Protein AF-A0A7C6SB46-F1 (afdb_monomer_lite)

Secondary structure (DSSP, 8-state):
-EEEETTT--EEEGGG-SS-GGGS-TT-B-TTT--BGGGEEE----PPPPPPPPPPPPGGGG---HHHHHHHHHHHHHHHHHTT-HHHHHHHHHHHHHHHHH--------HHHHHHHHHHIIIIIHHHHHHHHHHTT-HHHHHHHHHHHHHHHHHHHHHHHHHHHGGGGGTT--EEEETTT--EEESSS--SB-TTT--BGGGEEEPPPPP-

Foldseek 3Di:
DWKAQLQQRDIDDQVPDPARLVRD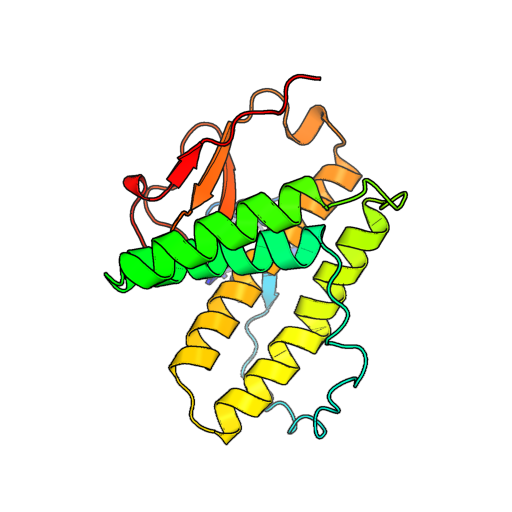DQCDADPQFRFTSVRIDDDDDDDDDDQDDQDDDDPCPPPDALQRLLVVLCVQLLVCVVVVNNVSNVVSNVSSVVSVVVHDPDDPDDLVNVLVVLCCCLVPVLVNQCNVCVVVVPPPSVLLSSLVNSQSSSVNRVSVCCVVVPPVSLPPWWWKAQQVRGRIGIHPADDQADSRPGDGRVRIDIDDDDDD

Sequence (212 aa):
MKYRCNICGYLYDDSRQEVPFNELPDSWTCPLCMASKSQFTLLEEKKEEKPAEPVSIDEDAFELSAGQLSALFSNLARGAEKQYIPAAQKEFTVLSEWFLKAAQDNSPASIEDLAEYLSNDINKGYKDIDSIATADSDRGALRVNVWGDKVTRMLSNLLERYQSEGEDFLLNTEVWVCTACGFIYPGDEPPQICPVCKVQDWKFEKQERRKA

Structure (mmCIF, N/CA/C/O backbone):
data_AF-A0A7C6SB46-F1
#
_entry.id   AF-A0A7C6SB46-F1
#
loop_
_atom_site.group_PDB
_atom_site.id
_atom_site.type_symbol
_atom_site.label_atom_id
_atom_site.label_alt_id
_atom_site.label_comp_id
_atom_site.label_asym_id
_atom_site.label_entity_id
_atom_site.label_seq_id
_atom_site.pdbx_PDB_ins_code
_atom_site.Cartn_x
_atom_site.Cartn_y
_atom_site.Cartn_z
_atom_site.occupancy
_atom_site.B_iso_or_equiv
_atom_site.auth_seq_id
_atom_site.auth_comp_id
_atom_site.auth_asym_id
_atom_site.auth_atom_id
_atom_site.pdbx_PDB_model_num
ATOM 1 N N . MET A 1 1 ? -22.553 -18.111 11.638 1.00 89.12 1 MET A N 1
ATOM 2 C CA . MET A 1 1 ? -22.182 -17.717 10.263 1.00 89.12 1 MET A CA 1
ATOM 3 C C . MET A 1 1 ? -20.663 -17.582 10.196 1.00 89.12 1 MET A C 1
ATOM 5 O O . MET A 1 1 ? -20.018 -17.685 11.236 1.00 89.12 1 MET A O 1
ATOM 9 N N . LYS A 1 2 ? -20.071 -17.445 9.001 1.00 92.38 2 LYS A N 1
ATOM 10 C CA . LYS A 1 2 ? -18.619 -17.256 8.853 1.00 92.38 2 LYS A CA 1
ATOM 11 C C . LYS A 1 2 ? -18.337 -16.002 8.047 1.00 92.38 2 LYS A C 1
ATOM 13 O O . LYS A 1 2 ? -18.859 -15.860 6.949 1.00 92.38 2 LYS A O 1
ATOM 18 N N . TYR A 1 3 ? -17.478 -15.143 8.565 1.00 93.88 3 TYR A N 1
ATOM 19 C CA . TYR A 1 3 ? -17.073 -13.898 7.932 1.00 93.88 3 TYR A CA 1
ATOM 20 C C . TYR A 1 3 ? -15.578 -13.943 7.654 1.00 93.88 3 TYR A C 1
ATOM 22 O O . TYR A 1 3 ? -14.806 -14.520 8.424 1.00 93.88 3 TYR A O 1
ATOM 30 N N . ARG A 1 4 ? -15.154 -13.341 6.548 1.00 93.56 4 ARG A N 1
ATOM 31 C CA . ARG A 1 4 ? -13.745 -13.226 6.177 1.00 93.56 4 ARG A CA 1
ATOM 32 C C . ARG A 1 4 ? -13.365 -11.761 6.079 1.00 93.56 4 ARG A C 1
ATOM 34 O O . ARG A 1 4 ? -14.015 -11.008 5.365 1.00 93.56 4 ARG A O 1
ATOM 41 N N . CYS A 1 5 ? -12.273 -11.389 6.736 1.00 92.31 5 CYS A N 1
ATOM 42 C CA . CYS A 1 5 ? -11.637 -10.095 6.530 1.00 92.31 5 CYS A CA 1
ATOM 43 C C . CYS A 1 5 ? -11.064 -10.008 5.108 1.00 92.31 5 CYS A C 1
ATOM 45 O O . CYS A 1 5 ? -10.234 -10.842 4.729 1.00 92.31 5 CYS A O 1
ATOM 47 N N . ASN A 1 6 ? -11.443 -8.980 4.352 1.00 88.44 6 ASN A N 1
ATOM 48 C CA . ASN A 1 6 ? -10.990 -8.769 2.974 1.00 88.44 6 ASN A CA 1
ATOM 49 C C . ASN A 1 6 ? -9.504 -8.386 2.883 1.00 88.44 6 ASN A C 1
ATOM 51 O O . ASN A 1 6 ? -8.856 -8.658 1.877 1.00 88.44 6 ASN A O 1
ATOM 55 N N . ILE A 1 7 ? -8.932 -7.844 3.963 1.00 82.62 7 ILE A N 1
ATOM 56 C CA . ILE A 1 7 ? -7.523 -7.433 4.028 1.00 82.62 7 ILE A CA 1
ATOM 57 C C . ILE A 1 7 ? -6.619 -8.636 4.336 1.00 82.62 7 ILE A C 1
ATOM 59 O O . ILE A 1 7 ? -5.813 -9.066 3.506 1.00 82.62 7 ILE A O 1
ATOM 63 N N . CYS A 1 8 ? -6.755 -9.230 5.526 1.00 83.31 8 CYS A N 1
ATOM 64 C CA . CYS A 1 8 ? -5.824 -10.264 5.996 1.00 83.31 8 CYS A CA 1
ATOM 65 C C . CYS A 1 8 ? -6.320 -11.706 5.813 1.00 83.31 8 CYS A C 1
ATOM 67 O O . CYS A 1 8 ? -5.526 -12.644 5.920 1.00 83.31 8 CYS A O 1
ATOM 69 N N . GLY A 1 9 ? -7.611 -11.900 5.531 1.00 86.25 9 GLY A N 1
ATOM 70 C CA . GLY A 1 9 ? -8.234 -13.220 5.436 1.00 86.25 9 GLY A CA 1
ATOM 71 C C . GLY A 1 9 ? -8.614 -13.854 6.778 1.00 86.25 9 GLY A C 1
ATOM 72 O O . GLY A 1 9 ? -8.996 -15.023 6.779 1.00 86.25 9 GLY A O 1
ATOM 73 N N . TYR A 1 10 ? -8.522 -13.123 7.899 1.00 90.56 10 TYR A N 1
ATOM 74 C CA . TYR A 1 10 ? -8.996 -13.595 9.205 1.00 90.56 10 TYR A CA 1
ATOM 75 C C . TYR A 1 10 ? -10.438 -14.099 9.102 1.00 90.56 10 TYR A C 1
ATOM 77 O O . TYR A 1 10 ? -11.299 -13.413 8.546 1.00 90.56 10 TYR A O 1
ATOM 85 N N . LEU A 1 11 ? -10.675 -15.298 9.629 1.00 92.00 11 LEU A N 1
ATOM 86 C CA . LEU A 1 11 ? -11.981 -15.938 9.631 1.00 92.00 11 LEU A CA 1
ATOM 87 C C . LEU A 1 11 ? -12.639 -15.736 10.998 1.00 92.00 11 LEU A C 1
ATOM 89 O O . LEU A 1 11 ? -12.165 -16.286 11.992 1.00 92.00 11 LEU A O 1
ATOM 93 N N . TYR A 1 12 ? -13.745 -15.001 11.024 1.00 93.31 12 TYR A N 1
ATOM 94 C CA . TYR A 1 12 ? -14.632 -14.937 12.178 1.00 93.31 12 TYR A CA 1
ATOM 95 C C . TYR A 1 12 ? -15.717 -16.002 12.023 1.00 93.31 12 TYR A C 1
ATOM 97 O O . TYR A 1 12 ? -16.458 -15.994 11.042 1.00 93.31 12 TYR A O 1
ATOM 105 N N . ASP A 1 13 ? -15.795 -16.944 12.954 1.00 93.12 13 ASP A N 1
ATOM 106 C CA . ASP A 1 13 ? -16.764 -18.041 12.929 1.00 93.12 13 ASP A CA 1
ATOM 107 C C . ASP A 1 13 ? -17.637 -17.944 14.177 1.00 93.12 13 ASP A C 1
ATOM 109 O O . ASP A 1 13 ? -17.158 -18.261 15.263 1.00 93.12 13 ASP A O 1
ATOM 113 N N . ASP A 1 14 ? -18.902 -17.535 14.029 1.00 92.88 14 ASP A N 1
ATOM 114 C CA . ASP A 1 14 ? -19.808 -17.344 15.175 1.00 92.88 14 ASP A CA 1
ATOM 115 C C . ASP A 1 14 ? -19.959 -18.620 16.017 1.00 92.88 14 ASP A C 1
ATOM 117 O O . ASP A 1 14 ? -20.266 -18.543 17.196 1.00 92.88 14 ASP A O 1
ATOM 121 N N . SER A 1 15 ? -19.736 -19.811 15.440 1.00 91.31 15 SER A N 1
ATOM 122 C CA . SER A 1 15 ? -19.815 -21.073 16.196 1.00 91.31 15 SER A CA 1
ATOM 123 C C . SER A 1 15 ? -18.652 -21.279 17.172 1.00 91.31 15 SER A C 1
ATOM 125 O O . SER A 1 15 ? -18.708 -22.159 18.029 1.00 91.31 15 SER A O 1
ATOM 127 N N . ARG A 1 16 ? -17.580 -20.497 17.017 1.00 89.75 16 ARG A N 1
ATOM 128 C CA . ARG A 1 16 ? -16.352 -20.557 17.819 1.00 89.75 16 ARG A CA 1
ATOM 129 C C . ARG A 1 16 ? -16.147 -19.314 18.681 1.00 89.75 16 ARG A C 1
ATOM 131 O O . ARG A 1 16 ? -15.128 -19.235 19.359 1.00 89.75 16 ARG A O 1
ATOM 138 N N . GLN A 1 17 ? -17.052 -18.344 18.601 1.00 88.94 17 GLN A N 1
ATOM 139 C CA . GLN A 1 17 ? -16.946 -17.050 19.265 1.00 88.94 17 GLN A CA 1
ATOM 140 C C . GLN A 1 17 ? -18.090 -16.897 20.265 1.00 88.94 17 GLN A C 1
ATOM 142 O O . GLN A 1 17 ? -19.179 -17.423 20.055 1.00 88.94 17 GLN A O 1
ATOM 147 N N . GLU A 1 18 ? -17.835 -16.195 21.367 1.00 89.19 18 GLU A N 1
ATOM 148 C CA . GLU A 1 18 ? -18.847 -15.971 22.409 1.00 89.19 18 GLU A CA 1
ATOM 149 C C . GLU A 1 18 ? -19.891 -14.928 21.989 1.00 89.19 18 GLU A C 1
ATOM 151 O O . GLU A 1 18 ? -21.052 -15.021 22.375 1.00 89.19 18 GLU A O 1
ATOM 156 N N . VAL A 1 19 ? -19.477 -13.955 21.175 1.00 91.31 19 VAL A N 1
ATOM 157 C CA . VAL A 1 19 ? -20.331 -12.899 20.625 1.00 91.31 19 VAL A CA 1
ATOM 158 C C . VAL A 1 19 ? -20.522 -13.179 19.133 1.00 91.31 19 VAL A C 1
ATOM 160 O O . VAL A 1 19 ? -19.535 -13.395 18.438 1.00 91.31 19 VAL A O 1
ATOM 163 N N . PRO A 1 20 ? -21.748 -13.209 18.592 1.00 94.06 20 PRO A N 1
ATOM 164 C CA . PRO A 1 20 ? -21.953 -13.283 17.148 1.00 94.06 20 PRO A CA 1
ATOM 165 C C . PRO A 1 20 ? -21.402 -12.039 16.441 1.00 94.06 20 PRO A C 1
ATOM 167 O O . PRO A 1 20 ? -21.525 -10.929 16.955 1.00 94.06 20 PRO A O 1
ATOM 170 N N . PHE A 1 21 ? -20.871 -12.179 15.223 1.00 92.88 21 PHE A N 1
ATOM 171 C CA . PHE A 1 21 ? -20.247 -11.066 14.495 1.00 92.88 21 PHE A CA 1
ATOM 172 C C . PHE A 1 21 ? -21.157 -9.834 14.384 1.00 92.88 21 PHE A C 1
ATOM 174 O O . PHE A 1 21 ? -20.712 -8.701 14.550 1.00 92.88 21 PHE A O 1
ATOM 181 N N . ASN A 1 22 ? -22.454 -10.042 14.149 1.00 91.81 22 ASN A N 1
ATOM 182 C CA . ASN A 1 22 ? -23.417 -8.950 14.014 1.00 91.81 22 ASN A CA 1
ATOM 183 C C . ASN A 1 22 ? -23.607 -8.154 15.310 1.00 91.81 22 ASN A C 1
ATOM 185 O O . ASN A 1 22 ? -23.866 -6.957 15.231 1.00 91.81 22 ASN A O 1
ATOM 189 N N . GLU A 1 23 ? -23.401 -8.778 16.468 1.00 93.12 23 GLU A N 1
ATOM 190 C CA . GLU A 1 23 ? -23.539 -8.160 17.791 1.00 93.12 23 GLU A CA 1
ATOM 191 C C . GLU A 1 23 ? -22.253 -7.470 18.269 1.00 93.12 23 GLU A C 1
ATOM 193 O O . GLU A 1 23 ? -22.254 -6.809 19.306 1.00 93.12 23 GLU A O 1
ATOM 198 N N . LEU A 1 24 ? -21.153 -7.580 17.516 1.00 92.19 24 LEU A N 1
ATOM 199 C CA . LEU A 1 24 ? -19.927 -6.849 17.828 1.00 92.19 24 LEU A CA 1
ATOM 200 C C . LEU A 1 24 ? -20.163 -5.331 17.762 1.00 92.19 24 LEU A C 1
ATOM 202 O O . LEU A 1 24 ? -20.840 -4.875 16.834 1.00 92.19 24 LEU A O 1
ATOM 206 N N . PRO A 1 25 ? -19.567 -4.544 18.673 1.00 92.25 25 PRO A N 1
ATOM 207 C CA . PRO A 1 25 ? -19.655 -3.089 18.624 1.00 92.25 25 PRO A CA 1
ATOM 208 C C . PRO A 1 25 ? -18.976 -2.535 17.365 1.00 92.25 25 PRO A C 1
ATOM 210 O O . PRO A 1 25 ? -18.067 -3.158 16.816 1.00 92.25 25 PRO A O 1
ATOM 213 N N . ASP A 1 26 ? -19.368 -1.334 16.940 1.00 86.31 26 ASP A N 1
ATOM 214 C CA . ASP A 1 26 ? -18.795 -0.684 15.749 1.00 86.31 26 ASP A CA 1
ATOM 215 C C . ASP A 1 26 ? -17.304 -0.342 15.915 1.00 86.31 26 ASP A C 1
ATOM 217 O O . ASP A 1 26 ? -16.566 -0.285 14.935 1.00 86.31 26 ASP A O 1
ATOM 221 N N . SER A 1 27 ? -16.840 -0.195 17.162 1.00 85.94 27 SER A N 1
ATOM 222 C CA . SER A 1 27 ? -15.427 -0.003 17.511 1.00 85.94 27 SER A CA 1
ATOM 223 C C . SER A 1 27 ? -14.587 -1.283 17.438 1.00 85.94 27 SER A C 1
ATOM 225 O O . SER A 1 27 ? -13.371 -1.235 17.631 1.00 85.94 27 SER A O 1
ATOM 227 N N . TRP A 1 28 ? -15.203 -2.443 17.194 1.00 92.50 28 TRP A N 1
ATOM 228 C CA . TRP A 1 28 ? -14.466 -3.691 17.059 1.00 92.50 28 TRP A CA 1
ATOM 229 C C . TRP A 1 28 ? -13.634 -3.698 15.773 1.00 92.50 28 TRP A C 1
ATOM 231 O O . TRP A 1 28 ? -14.108 -3.358 14.686 1.00 92.50 28 TRP A O 1
ATOM 241 N N . THR A 1 29 ? -12.391 -4.159 15.894 1.00 90.94 29 THR A N 1
ATOM 242 C CA . THR A 1 29 ? -11.448 -4.259 14.782 1.00 90.94 29 THR A CA 1
ATOM 243 C C . THR A 1 29 ? -10.880 -5.669 14.658 1.00 90.94 29 THR A C 1
ATOM 245 O O . THR A 1 29 ? -10.822 -6.447 15.613 1.00 90.94 29 THR A O 1
ATOM 248 N N . CYS A 1 30 ? -10.457 -6.020 13.445 1.00 91.44 30 CYS A N 1
ATOM 249 C CA . CYS A 1 30 ? -9.838 -7.297 13.144 1.00 91.44 30 CYS A CA 1
ATOM 250 C C . CYS A 1 30 ? -8.582 -7.491 14.009 1.00 91.44 30 CYS A C 1
ATOM 252 O O . CYS A 1 30 ? -7.652 -6.694 13.902 1.00 91.44 30 CYS A O 1
ATOM 254 N N . PRO A 1 31 ? -8.455 -8.601 14.752 1.00 88.94 31 PRO A N 1
ATOM 255 C CA . PRO A 1 31 ? -7.315 -8.810 15.645 1.00 88.94 31 PRO A CA 1
ATOM 256 C C . PRO A 1 31 ? -5.979 -9.011 14.912 1.00 88.94 31 PRO A C 1
ATOM 258 O O . PRO A 1 31 ? -4.928 -8.954 15.538 1.00 88.94 31 PRO A O 1
ATOM 261 N N . LEU A 1 32 ? -5.996 -9.277 13.598 1.00 82.81 32 LEU A N 1
ATOM 262 C CA . LEU A 1 32 ? -4.773 -9.492 12.813 1.00 82.81 32 LEU A CA 1
ATOM 263 C C . LEU A 1 32 ? -4.273 -8.249 12.080 1.00 82.81 32 LEU A C 1
ATOM 265 O O . LEU A 1 32 ? -3.083 -8.148 11.802 1.00 82.81 32 LEU A O 1
ATOM 269 N N . CYS A 1 33 ? -5.174 -7.360 11.668 1.00 82.88 33 CYS A N 1
ATOM 270 C CA . CYS A 1 33 ? -4.811 -6.224 10.813 1.00 82.88 33 CYS A CA 1
ATOM 271 C C . CYS A 1 33 ? -5.495 -4.918 11.199 1.00 82.88 33 CYS A C 1
ATOM 273 O O . CYS A 1 33 ? -5.340 -3.938 10.486 1.00 82.88 33 CYS A O 1
ATOM 275 N N . MET A 1 34 ? -6.262 -4.911 12.290 1.00 85.44 34 MET A N 1
ATOM 276 C CA . MET A 1 34 ? -6.995 -3.753 12.808 1.00 85.44 34 MET A CA 1
ATOM 277 C C . MET A 1 34 ? -8.037 -3.160 11.853 1.00 85.44 34 MET A C 1
ATOM 279 O O . MET A 1 34 ? -8.599 -2.107 12.135 1.00 85.44 34 MET A O 1
ATOM 283 N N . ALA A 1 35 ? -8.350 -3.865 10.763 1.00 87.88 35 ALA A N 1
ATOM 284 C CA . ALA A 1 35 ? -9.430 -3.507 9.860 1.00 87.88 35 ALA A CA 1
ATOM 285 C C . ALA A 1 35 ? -10.768 -3.396 10.600 1.00 87.88 35 ALA A C 1
ATOM 287 O O . ALA A 1 35 ? -11.079 -4.253 11.430 1.00 87.88 35 ALA A O 1
ATOM 288 N N . SER A 1 36 ? -11.580 -2.397 10.267 1.00 90.25 36 SER A N 1
ATOM 289 C CA . SER A 1 36 ? -12.922 -2.244 10.833 1.00 90.25 36 SER A CA 1
ATOM 290 C C . SER A 1 36 ? -13.834 -3.423 10.486 1.00 90.25 36 SER A C 1
ATOM 292 O O . SER A 1 36 ? -13.597 -4.202 9.552 1.00 90.25 36 SER A O 1
ATOM 294 N N . LYS A 1 37 ? -14.940 -3.522 11.227 1.00 90.81 37 LYS A N 1
ATOM 295 C CA . LYS A 1 37 ? -16.015 -4.489 10.982 1.00 90.81 37 LYS A CA 1
ATOM 296 C C . LYS A 1 37 ? -16.569 -4.419 9.547 1.00 90.81 37 LYS A C 1
ATOM 298 O O . LYS A 1 37 ? -16.947 -5.457 9.009 1.00 90.81 37 LYS A O 1
ATOM 303 N N . SER A 1 38 ? -16.557 -3.246 8.898 1.00 90.06 38 SER A N 1
ATOM 304 C CA . SER A 1 38 ? -17.034 -3.065 7.512 1.00 90.06 38 SER A CA 1
ATOM 305 C C . SER A 1 38 ? -16.177 -3.790 6.465 1.00 90.06 38 SER A C 1
ATOM 307 O O . SER A 1 38 ? -16.661 -4.107 5.382 1.00 90.06 38 SER A O 1
ATOM 309 N N . GLN A 1 39 ? -14.928 -4.137 6.792 1.00 89.56 39 GLN A N 1
ATOM 310 C CA . GLN A 1 39 ? -14.011 -4.848 5.894 1.00 89.56 39 GLN A CA 1
ATOM 311 C C . GLN A 1 39 ? -14.192 -6.377 5.916 1.00 89.56 39 GLN A C 1
ATOM 313 O O . GLN A 1 39 ? -13.324 -7.116 5.437 1.00 89.56 39 GLN A O 1
ATOM 318 N N . PHE A 1 40 ? -15.286 -6.878 6.490 1.00 92.50 40 PHE A N 1
ATOM 319 C CA . PHE A 1 40 ? -15.618 -8.298 6.517 1.00 92.50 40 PHE A CA 1
ATOM 320 C C . PHE A 1 40 ? -16.754 -8.621 5.560 1.00 92.50 40 PHE A C 1
ATOM 322 O O . PHE A 1 40 ? -17.791 -7.965 5.545 1.00 92.50 40 PHE A O 1
ATOM 329 N N . THR A 1 41 ? -16.584 -9.708 4.818 1.00 91.50 41 THR A N 1
ATOM 330 C CA . THR A 1 41 ? -17.623 -10.247 3.945 1.00 91.50 41 THR A CA 1
ATOM 331 C C . THR A 1 41 ? -18.117 -11.578 4.495 1.00 91.50 41 THR A C 1
ATOM 333 O O . THR A 1 41 ? -17.325 -12.435 4.902 1.00 91.50 41 THR A O 1
ATOM 336 N N . LEU A 1 42 ? -19.441 -11.746 4.522 1.00 91.81 42 LEU A N 1
ATOM 337 C CA . LEU A 1 42 ? -20.085 -13.016 4.837 1.00 91.81 42 LEU A CA 1
ATOM 338 C C . LEU A 1 42 ? -19.696 -14.054 3.774 1.00 91.81 42 LEU A C 1
ATOM 340 O O . LEU A 1 42 ? -19.809 -13.811 2.575 1.00 91.81 42 LEU A O 1
ATOM 344 N N . LEU A 1 43 ? -19.224 -15.215 4.213 1.00 86.06 43 LEU A N 1
ATOM 345 C CA . LEU A 1 43 ? -18.888 -16.320 3.325 1.00 86.06 43 LEU A CA 1
ATOM 346 C C . LEU A 1 43 ? -20.160 -17.102 2.976 1.00 86.06 43 LEU A C 1
ATOM 348 O O . LEU A 1 43 ? -20.515 -18.049 3.677 1.00 86.06 43 LEU A O 1
ATOM 352 N N . GLU A 1 44 ? -20.828 -16.706 1.893 1.00 76.56 44 GLU A N 1
ATOM 353 C CA . GLU A 1 44 ? -21.850 -17.517 1.216 1.00 76.56 44 GLU A CA 1
ATOM 354 C C . GLU A 1 44 ? -21.234 -18.315 0.048 1.00 76.56 44 GLU A C 1
ATOM 356 O O . GLU A 1 44 ? -20.169 -17.969 -0.474 1.00 76.56 44 GLU A O 1
ATOM 361 N N . GLU A 1 45 ? -21.877 -19.416 -0.357 1.00 48.81 45 GLU A N 1
ATOM 362 C CA . GLU A 1 45 ? -21.451 -20.210 -1.517 1.00 48.81 45 GLU A CA 1
ATOM 363 C C . GLU A 1 45 ? -21.579 -19.371 -2.805 1.00 48.81 45 GLU A C 1
ATOM 365 O O . GLU A 1 45 ? -22.630 -18.798 -3.089 1.00 48.81 45 GLU A O 1
ATOM 370 N N . LYS A 1 46 ? -20.470 -19.252 -3.552 1.00 44.41 46 LYS A N 1
ATOM 371 C CA . LYS A 1 46 ? -20.260 -18.325 -4.681 1.00 44.41 46 LYS A CA 1
ATOM 372 C C . LYS A 1 46 ? -21.454 -18.229 -5.648 1.00 44.41 46 LYS A C 1
ATOM 374 O O . LYS A 1 46 ? -21.789 -19.206 -6.313 1.00 44.41 46 LYS A O 1
ATOM 379 N N . LYS A 1 47 ? -21.967 -17.010 -5.852 1.00 39.00 47 LYS A N 1
ATOM 380 C CA . LYS A 1 47 ? -22.600 -16.609 -7.118 1.00 39.00 47 LYS A CA 1
ATOM 381 C C . LYS A 1 47 ? -21.509 -16.192 -8.101 1.00 39.00 47 LYS A C 1
ATOM 383 O O . LYS A 1 47 ? -20.630 -15.413 -7.749 1.00 39.00 47 LYS A O 1
ATOM 388 N N . GLU A 1 48 ? -21.566 -16.735 -9.309 1.00 40.41 48 GLU A N 1
ATOM 389 C CA . GLU A 1 48 ? -20.694 -16.355 -10.419 1.00 40.41 48 GLU A CA 1
ATOM 390 C C . GLU A 1 48 ? -20.950 -14.890 -10.802 1.00 40.41 48 GLU A C 1
ATOM 392 O O . GLU A 1 48 ? -22.087 -14.493 -11.073 1.00 40.41 48 GLU A O 1
ATOM 397 N N . GLU A 1 49 ? -19.894 -14.078 -10.783 1.00 52.00 49 GLU A N 1
ATOM 398 C CA . GLU A 1 49 ? -19.932 -12.696 -11.254 1.00 52.00 49 GLU A CA 1
ATOM 399 C C . GLU A 1 49 ? -19.910 -12.674 -12.788 1.00 52.00 49 GLU A C 1
ATOM 401 O O . GLU A 1 49 ? -19.216 -13.461 -13.435 1.00 52.00 49 GLU A O 1
ATOM 406 N N . LYS A 1 50 ? -20.729 -11.797 -13.377 1.00 45.47 50 LYS A N 1
ATOM 407 C CA . LYS A 1 50 ? -20.823 -11.638 -14.833 1.00 45.47 50 LYS A CA 1
ATOM 408 C C . LYS A 1 50 ? -19.528 -11.041 -15.403 1.00 45.47 50 LYS A C 1
ATOM 410 O O . LYS A 1 50 ? -18.886 -10.257 -14.709 1.00 45.47 50 LYS A O 1
ATOM 415 N N . PRO A 1 51 ? -19.195 -11.336 -16.676 1.00 50.34 51 PRO A N 1
ATOM 416 C CA . PRO A 1 51 ? -18.060 -10.716 -17.353 1.00 50.34 51 PRO A CA 1
ATOM 417 C C . PRO A 1 51 ? -18.189 -9.189 -17.328 1.00 50.34 51 PRO A C 1
ATOM 419 O O . PRO A 1 51 ? -19.266 -8.667 -17.631 1.00 50.34 51 PRO A O 1
ATOM 422 N N . ALA A 1 52 ? -17.109 -8.501 -16.958 1.00 57.16 52 ALA A N 1
ATOM 423 C CA . ALA A 1 52 ? -17.045 -7.046 -16.978 1.00 57.16 52 ALA A CA 1
ATOM 424 C C . ALA A 1 52 ? -17.128 -6.516 -18.421 1.00 57.16 52 ALA A C 1
ATOM 426 O O . ALA A 1 52 ? -16.680 -7.167 -19.369 1.00 57.16 52 ALA A O 1
ATOM 427 N N . GLU A 1 53 ? -17.730 -5.339 -18.583 1.00 60.66 53 GLU A N 1
ATOM 428 C CA . GLU A 1 53 ? -17.768 -4.621 -19.859 1.00 60.66 53 GLU A CA 1
ATOM 429 C C . GLU A 1 53 ? -16.345 -4.229 -20.309 1.00 60.66 53 GLU A C 1
ATOM 431 O O . GLU A 1 53 ? -15.455 -4.082 -19.467 1.00 60.66 53 GLU A O 1
ATOM 436 N N . PRO A 1 54 ? -16.091 -4.084 -21.625 1.00 61.69 54 PRO A N 1
ATOM 437 C CA . PRO A 1 54 ? -14.772 -3.713 -22.125 1.00 61.69 54 PRO A CA 1
ATOM 438 C C . PRO A 1 54 ? -14.325 -2.365 -21.549 1.00 61.69 54 PRO A C 1
ATOM 440 O O . PRO A 1 54 ? -15.003 -1.349 -21.699 1.00 61.69 54 PRO A O 1
ATOM 443 N N . VAL A 1 55 ? -13.162 -2.378 -20.898 1.00 62.03 55 VAL A N 1
ATOM 444 C CA . VAL A 1 55 ? -12.552 -1.212 -20.256 1.00 62.03 55 VAL A CA 1
ATOM 445 C C . VAL A 1 55 ? -12.131 -0.207 -21.331 1.00 62.03 55 VAL A C 1
ATOM 447 O O . VAL A 1 55 ? -11.300 -0.515 -22.186 1.00 62.03 55 VAL A O 1
ATOM 450 N N . SER A 1 56 ? -12.697 1.000 -21.300 1.00 63.72 56 SER A N 1
ATOM 451 C CA . SER A 1 56 ? -12.235 2.123 -22.119 1.00 63.72 56 SER A CA 1
ATOM 452 C C . SER A 1 56 ? -11.063 2.812 -21.423 1.00 63.72 56 SER A C 1
ATOM 454 O O . SER A 1 56 ? -11.222 3.311 -20.308 1.00 63.72 56 SER A O 1
ATOM 456 N N . ILE A 1 57 ? -9.900 2.844 -22.071 1.00 57.38 57 ILE A N 1
ATOM 457 C CA . ILE A 1 57 ? -8.741 3.607 -21.596 1.00 57.38 57 ILE A CA 1
ATOM 458 C C . ILE A 1 57 ? -9.022 5.085 -21.877 1.00 57.38 57 ILE A C 1
ATOM 460 O O . ILE A 1 57 ? -9.279 5.445 -23.024 1.00 57.38 57 ILE A O 1
ATOM 464 N N . ASP A 1 58 ? -9.011 5.913 -20.837 1.00 56.62 58 ASP A N 1
ATOM 465 C CA . ASP A 1 58 ? -9.096 7.367 -20.973 1.00 56.62 58 ASP A CA 1
ATOM 466 C C . ASP A 1 58 ? -7.823 7.888 -21.668 1.00 56.62 58 ASP A C 1
ATOM 468 O O . ASP A 1 58 ? -6.711 7.555 -21.250 1.00 56.62 58 ASP A O 1
ATOM 472 N N . GLU A 1 59 ? -7.964 8.660 -22.748 1.00 54.00 59 GLU A N 1
ATOM 473 C CA . GLU A 1 59 ? -6.827 9.220 -23.496 1.00 54.00 59 GLU A CA 1
ATOM 474 C C . GLU A 1 59 ? -6.035 10.239 -22.653 1.00 54.00 59 GLU A C 1
ATOM 476 O O . GLU A 1 59 ? -4.824 10.377 -22.847 1.00 54.00 59 GLU A O 1
ATOM 481 N N . ASP A 1 60 ? -6.674 10.849 -21.646 1.00 55.50 60 ASP A N 1
ATOM 482 C CA . ASP A 1 60 ? -6.055 11.785 -20.700 1.00 55.50 60 ASP A CA 1
ATOM 483 C C . ASP A 1 60 ? -5.309 11.073 -19.551 1.00 55.50 60 ASP A C 1
ATOM 485 O O . ASP A 1 60 ? -4.615 11.716 -18.758 1.00 55.50 60 ASP A O 1
ATOM 489 N N . ALA A 1 61 ? -5.345 9.731 -19.483 1.00 54.41 61 ALA A N 1
ATOM 490 C CA . ALA A 1 61 ? -4.626 8.929 -18.480 1.00 54.41 61 ALA A CA 1
ATOM 491 C C . ALA A 1 61 ? -3.088 9.100 -18.511 1.00 54.41 61 ALA A C 1
ATOM 493 O O . ALA A 1 61 ? -2.376 8.526 -17.681 1.00 54.41 61 ALA A O 1
ATOM 494 N N . PHE A 1 62 ? -2.564 9.880 -19.462 1.00 56.47 62 PHE A N 1
ATOM 495 C CA . PHE A 1 62 ? -1.142 10.139 -19.668 1.00 56.47 62 PHE A CA 1
ATOM 496 C C . PHE A 1 62 ? -0.650 11.507 -19.170 1.00 56.47 62 PHE A C 1
ATOM 498 O O . PHE A 1 62 ? 0.567 11.703 -19.109 1.00 56.47 62 PHE A O 1
ATOM 505 N N . GLU A 1 63 ? -1.518 12.437 -18.758 1.00 73.06 63 GLU A N 1
ATOM 506 C CA . GLU A 1 63 ? -1.074 13.739 -18.232 1.00 73.06 63 GLU A CA 1
ATOM 507 C C . GLU A 1 63 ? -0.767 13.678 -16.727 1.00 73.06 63 GLU A C 1
ATOM 509 O O . GLU A 1 63 ? -1.400 14.314 -15.887 1.00 73.06 63 GLU A O 1
ATOM 514 N N . LEU A 1 64 ? 0.243 12.885 -16.362 1.00 84.44 64 LEU A N 1
ATOM 515 C CA . LEU A 1 64 ? 0.738 12.843 -14.988 1.00 84.44 64 LEU A CA 1
ATOM 516 C C . LEU A 1 64 ? 1.442 14.160 -14.633 1.00 84.44 64 LEU A C 1
ATOM 518 O O . LEU A 1 64 ? 2.366 14.605 -15.319 1.00 84.44 64 LEU A O 1
ATOM 522 N N . SER A 1 65 ? 1.064 14.749 -13.501 1.00 87.44 65 SER A N 1
ATOM 523 C CA . SER A 1 65 ? 1.776 15.890 -12.924 1.00 87.44 65 SER A CA 1
ATOM 524 C C . SER A 1 65 ? 3.226 15.530 -12.579 1.00 87.44 65 SER A C 1
ATOM 526 O O . SER A 1 65 ? 3.576 14.364 -12.378 1.00 87.44 65 SER A O 1
ATOM 528 N N . ALA A 1 66 ? 4.085 16.539 -12.414 1.00 90.44 66 ALA A N 1
ATOM 529 C CA . ALA A 1 66 ? 5.467 16.315 -11.988 1.00 90.44 66 ALA A CA 1
ATOM 530 C C . ALA A 1 66 ? 5.555 15.554 -10.646 1.00 90.44 66 ALA A C 1
ATOM 532 O O . ALA A 1 66 ? 6.405 14.681 -10.489 1.00 90.44 66 ALA A O 1
ATOM 533 N N . GLY A 1 67 ? 4.634 15.791 -9.705 1.00 89.81 67 GLY A N 1
ATOM 534 C CA . GLY A 1 67 ? 4.556 15.012 -8.464 1.00 89.81 67 GLY A CA 1
ATOM 535 C C . GLY A 1 67 ? 4.216 13.535 -8.703 1.00 89.81 67 GLY A C 1
ATOM 536 O O . GLY A 1 67 ? 4.872 12.649 -8.153 1.00 89.81 67 GLY A O 1
ATOM 537 N N . GLN A 1 68 ? 3.245 13.251 -9.576 1.00 88.00 68 GLN A N 1
ATOM 538 C CA . GLN A 1 68 ? 2.861 11.878 -9.928 1.00 88.00 68 GLN A CA 1
ATOM 539 C C . GLN A 1 68 ? 3.969 11.147 -10.698 1.00 88.00 68 GLN A C 1
ATOM 541 O O . GLN A 1 68 ? 4.244 9.982 -10.413 1.00 88.00 68 GLN A O 1
ATOM 546 N N . LEU A 1 69 ? 4.662 11.829 -11.613 1.00 91.62 69 LEU A N 1
ATOM 547 C CA . LEU A 1 69 ? 5.824 11.279 -12.317 1.00 91.62 69 LEU A CA 1
ATOM 548 C C . LEU A 1 69 ? 6.971 10.985 -11.351 1.00 91.62 69 LEU A C 1
ATOM 550 O O . LEU A 1 69 ? 7.581 9.920 -11.435 1.00 91.62 69 LEU A O 1
ATOM 554 N N . SER A 1 70 ? 7.227 11.876 -10.391 1.00 94.19 70 SER A N 1
ATOM 555 C CA . SER A 1 70 ? 8.200 11.618 -9.329 1.00 94.19 70 SER A CA 1
ATOM 556 C C . SER A 1 70 ? 7.862 10.334 -8.565 1.00 94.19 70 SER A C 1
ATOM 558 O O . SER A 1 70 ? 8.703 9.438 -8.455 1.00 94.19 70 SER A O 1
ATOM 560 N N . ALA A 1 71 ? 6.610 10.187 -8.120 1.00 91.75 71 ALA A N 1
ATOM 561 C CA . ALA A 1 71 ? 6.148 8.990 -7.425 1.00 91.75 71 ALA A CA 1
ATOM 562 C C . ALA A 1 71 ? 6.281 7.723 -8.293 1.00 91.75 71 ALA A C 1
ATOM 564 O O . ALA A 1 71 ? 6.806 6.711 -7.819 1.00 91.75 71 ALA A O 1
ATOM 565 N N . LEU A 1 72 ? 5.883 7.785 -9.569 1.00 92.69 72 LEU A N 1
ATOM 566 C CA . LEU A 1 72 ? 6.019 6.688 -10.530 1.00 92.69 72 LEU A CA 1
ATOM 567 C C . LEU A 1 72 ? 7.477 6.233 -10.660 1.00 92.69 72 LEU A C 1
ATOM 569 O O . LEU A 1 72 ? 7.775 5.052 -10.471 1.00 92.69 72 LEU A O 1
ATOM 573 N N . PHE A 1 73 ? 8.398 7.158 -10.935 1.00 96.06 73 PHE A N 1
ATOM 574 C CA . PHE A 1 73 ? 9.810 6.822 -11.099 1.00 96.06 73 PHE A CA 1
ATOM 575 C C . PHE A 1 73 ? 10.443 6.316 -9.802 1.00 96.06 73 PHE A C 1
ATOM 577 O O . PHE A 1 73 ? 11.247 5.387 -9.849 1.00 96.06 73 PHE A O 1
ATOM 584 N N . SER A 1 74 ? 10.028 6.822 -8.638 1.00 95.06 74 SER A N 1
ATOM 585 C CA . SER A 1 74 ? 10.481 6.281 -7.350 1.00 95.06 74 SER A CA 1
ATOM 586 C C . SER A 1 74 ? 10.092 4.802 -7.169 1.00 95.06 74 SER A C 1
ATOM 588 O O . SER A 1 74 ? 10.897 3.991 -6.703 1.00 95.06 74 SER A O 1
ATOM 590 N N . ASN A 1 75 ? 8.887 4.415 -7.604 1.00 91.56 75 ASN A N 1
ATOM 591 C CA . ASN A 1 75 ? 8.418 3.031 -7.557 1.00 91.56 75 ASN A CA 1
ATOM 592 C C . ASN A 1 75 ? 9.141 2.151 -8.584 1.00 91.56 75 ASN A C 1
ATOM 594 O O . ASN A 1 75 ? 9.550 1.036 -8.254 1.00 91.56 75 ASN A O 1
ATOM 598 N N . LEU A 1 76 ? 9.369 2.660 -9.799 1.00 94.06 76 LEU A N 1
ATOM 599 C CA . LEU A 1 76 ? 10.163 1.965 -10.817 1.00 94.06 76 LEU A CA 1
ATOM 600 C C . LEU A 1 76 ? 11.608 1.736 -10.351 1.00 94.06 76 LEU A C 1
ATOM 602 O O . LEU A 1 76 ? 12.147 0.649 -10.560 1.00 94.06 76 LEU A O 1
ATOM 606 N N . ALA A 1 77 ? 12.214 2.699 -9.649 1.00 95.94 77 ALA A N 1
ATOM 607 C CA . ALA A 1 77 ? 13.542 2.546 -9.057 1.00 95.94 77 ALA A CA 1
ATOM 608 C C . ALA A 1 77 ? 13.581 1.390 -8.043 1.00 95.94 77 ALA A C 1
ATOM 610 O O . ALA A 1 77 ? 14.467 0.536 -8.116 1.00 95.94 77 ALA A O 1
ATOM 611 N N . ARG A 1 78 ? 12.587 1.298 -7.146 1.00 90.50 78 ARG A N 1
ATOM 612 C CA . ARG A 1 78 ? 12.449 0.163 -6.210 1.00 90.50 78 ARG A CA 1
ATOM 613 C C . ARG A 1 78 ? 12.246 -1.157 -6.953 1.00 90.50 78 ARG A C 1
ATOM 615 O O . ARG A 1 78 ? 12.865 -2.160 -6.609 1.00 90.50 78 ARG A O 1
ATOM 622 N N . GLY A 1 79 ? 11.419 -1.167 -7.996 1.00 89.81 79 GLY A N 1
ATOM 623 C CA . GLY A 1 79 ? 11.217 -2.344 -8.841 1.00 89.81 79 GLY A CA 1
ATOM 624 C C . GLY A 1 79 ? 12.511 -2.819 -9.511 1.00 89.81 79 GLY A C 1
ATOM 625 O O . GLY A 1 79 ? 12.784 -4.019 -9.544 1.00 89.81 79 GLY A O 1
ATOM 626 N N . ALA A 1 80 ? 13.334 -1.891 -10.000 1.00 95.44 80 ALA A N 1
ATOM 627 C CA . ALA A 1 80 ? 14.634 -2.185 -10.598 1.00 95.44 80 ALA A CA 1
ATOM 628 C C . ALA A 1 80 ? 15.650 -2.703 -9.566 1.00 95.44 80 ALA A C 1
ATOM 630 O O . ALA A 1 80 ? 16.382 -3.648 -9.857 1.00 95.44 80 ALA A O 1
ATOM 631 N N . GLU A 1 81 ? 15.650 -2.153 -8.347 1.00 93.38 81 GLU A N 1
ATOM 632 C CA . GLU A 1 81 ? 16.446 -2.663 -7.223 1.00 93.38 81 GLU A CA 1
ATOM 633 C C . GLU A 1 81 ? 16.107 -4.137 -6.942 1.00 93.38 81 GLU A C 1
ATOM 635 O O . GLU A 1 81 ? 17.002 -4.980 -6.874 1.00 93.38 81 GLU A O 1
ATOM 640 N N . LYS A 1 82 ? 14.812 -4.484 -6.847 1.00 87.12 82 LYS A N 1
ATOM 641 C CA . LYS A 1 82 ? 14.377 -5.867 -6.565 1.00 87.12 82 LYS A CA 1
ATOM 642 C C . LYS A 1 82 ? 14.659 -6.844 -7.707 1.00 87.12 82 LYS A C 1
ATOM 644 O O . LYS A 1 82 ? 14.749 -8.044 -7.465 1.00 87.12 82 LYS A O 1
ATOM 649 N N . GLN A 1 83 ? 14.814 -6.339 -8.927 1.00 91.94 83 GLN A N 1
ATOM 650 C CA . GLN A 1 83 ? 15.196 -7.122 -10.103 1.00 91.94 83 GLN A CA 1
ATOM 651 C C . GLN A 1 83 ? 16.712 -7.155 -10.338 1.00 91.94 83 GLN A C 1
ATOM 653 O O . GLN A 1 83 ? 17.157 -7.752 -11.315 1.00 91.94 83 GLN A O 1
ATOM 658 N N . TYR A 1 84 ? 17.510 -6.545 -9.454 1.00 95.25 84 TYR A N 1
ATOM 659 C CA . TYR A 1 84 ? 18.966 -6.456 -9.581 1.00 95.25 84 TYR A CA 1
ATOM 660 C C . TYR A 1 84 ? 19.420 -5.753 -10.874 1.00 95.25 84 TYR A C 1
ATOM 662 O O . TYR A 1 84 ? 20.402 -6.152 -11.500 1.00 95.25 84 TYR A O 1
ATOM 670 N N . ILE A 1 85 ? 18.719 -4.680 -11.263 1.00 97.69 85 ILE A N 1
ATOM 671 C CA . ILE A 1 85 ? 19.024 -3.861 -12.446 1.00 97.69 85 ILE A CA 1
ATOM 672 C C . ILE A 1 85 ? 19.559 -2.487 -11.990 1.00 97.69 85 ILE A C 1
ATOM 674 O O . ILE A 1 85 ? 18.839 -1.486 -12.049 1.00 97.69 85 ILE A O 1
ATOM 678 N N . PRO A 1 86 ? 20.825 -2.394 -11.532 1.00 97.50 86 PRO A N 1
ATOM 679 C CA . PRO A 1 86 ? 21.350 -1.188 -10.883 1.00 97.50 86 PRO A CA 1
ATOM 680 C C . PRO A 1 86 ? 21.401 0.031 -11.811 1.00 97.50 86 PRO A C 1
ATOM 682 O O . PRO A 1 86 ? 21.227 1.160 -11.357 1.00 97.50 86 PRO A O 1
ATOM 685 N N . ALA A 1 87 ? 21.606 -0.182 -13.116 1.00 97.88 87 ALA A N 1
ATOM 686 C CA . ALA A 1 87 ? 21.582 0.897 -14.099 1.00 97.88 87 ALA A CA 1
ATOM 687 C C . ALA A 1 87 ? 20.188 1.542 -14.180 1.00 97.88 87 ALA A C 1
ATOM 689 O O . ALA A 1 87 ? 20.069 2.749 -14.012 1.00 97.88 87 ALA A O 1
ATOM 690 N N . ALA A 1 88 ? 19.132 0.737 -14.343 1.00 97.62 88 ALA A N 1
ATOM 691 C CA . ALA A 1 88 ? 17.760 1.240 -14.406 1.00 97.62 88 ALA A CA 1
ATOM 692 C C . ALA A 1 88 ? 17.327 1.884 -13.082 1.00 97.62 88 ALA A C 1
ATOM 694 O O . ALA A 1 88 ? 16.730 2.954 -13.096 1.00 97.62 88 ALA A O 1
ATOM 695 N N . GLN A 1 89 ? 17.686 1.279 -11.943 1.00 98.06 89 GLN A N 1
ATOM 696 C CA . GLN A 1 89 ? 17.433 1.866 -10.626 1.00 98.06 89 GLN A CA 1
ATOM 697 C C . GLN A 1 89 ? 18.006 3.283 -10.538 1.00 98.06 89 GLN A C 1
ATOM 699 O O . GLN A 1 89 ? 17.300 4.200 -10.130 1.00 98.06 89 GLN A O 1
ATOM 704 N N . LYS A 1 90 ? 19.268 3.469 -10.943 1.00 98.31 90 LYS A N 1
ATOM 705 C CA . LYS A 1 90 ? 19.931 4.774 -10.906 1.00 98.31 90 LYS A CA 1
ATOM 706 C C . LYS A 1 90 ? 19.208 5.804 -11.774 1.00 98.31 90 LYS A C 1
ATOM 708 O O . LYS A 1 90 ? 18.951 6.905 -11.295 1.00 98.31 90 LYS A O 1
ATOM 713 N N . GLU A 1 91 ? 18.873 5.455 -13.014 1.00 98.31 91 GLU A N 1
ATOM 714 C CA . GLU A 1 91 ? 18.185 6.374 -13.932 1.00 98.31 91 GLU A CA 1
ATOM 715 C C . GLU A 1 91 ? 16.793 6.760 -13.412 1.00 98.31 91 GLU A C 1
ATOM 717 O O . GLU A 1 91 ? 16.439 7.938 -13.390 1.00 98.31 91 GLU A O 1
ATOM 722 N N . PHE A 1 92 ? 16.023 5.794 -12.904 1.00 98.38 92 PHE A N 1
ATOM 723 C CA . PHE A 1 92 ? 14.717 6.074 -12.310 1.00 98.38 92 PHE A CA 1
ATOM 724 C C . PHE A 1 92 ? 14.817 6.952 -11.059 1.00 98.38 92 PHE A C 1
ATOM 726 O O . PHE A 1 92 ? 13.997 7.852 -10.891 1.00 98.38 92 PHE A O 1
ATOM 733 N N . THR A 1 93 ? 15.838 6.775 -10.217 1.00 98.19 93 THR A N 1
ATOM 734 C CA . THR A 1 93 ? 16.079 7.679 -9.082 1.00 98.19 93 THR A CA 1
ATOM 735 C C . THR A 1 93 ? 16.362 9.108 -9.551 1.00 98.19 93 THR A C 1
ATOM 737 O O . THR A 1 93 ? 15.771 10.049 -9.025 1.00 98.19 93 THR A O 1
ATOM 740 N N . VAL A 1 94 ? 17.200 9.288 -10.579 1.00 98.12 94 VAL A N 1
ATOM 741 C CA . VAL A 1 94 ? 17.497 10.618 -11.143 1.00 98.12 94 VAL A CA 1
ATOM 742 C C . VAL A 1 94 ? 16.228 11.286 -11.677 1.00 98.12 94 VAL A C 1
ATOM 744 O O . VAL A 1 94 ? 15.983 12.458 -11.388 1.00 98.12 94 VAL A O 1
ATOM 747 N N . LEU A 1 95 ? 15.395 10.545 -12.414 1.00 97.12 95 LEU A N 1
ATOM 748 C CA . LEU A 1 95 ? 14.116 11.052 -12.915 1.00 97.12 95 LEU A CA 1
ATOM 749 C C . LEU A 1 95 ? 13.166 11.412 -11.769 1.00 97.12 95 LEU A C 1
ATOM 751 O O . LEU A 1 95 ? 12.594 12.501 -11.772 1.00 97.12 95 LEU A O 1
ATOM 755 N N . SER A 1 96 ? 13.047 10.544 -10.762 1.00 97.06 96 SER A N 1
ATOM 756 C CA . SER A 1 96 ? 12.233 10.784 -9.567 1.00 97.06 96 SER A CA 1
ATOM 757 C C . SER A 1 96 ? 12.603 12.105 -8.892 1.00 97.06 96 SER A C 1
ATOM 759 O O . SER A 1 96 ? 11.722 12.913 -8.596 1.00 97.06 96 SER A O 1
ATOM 761 N N . GLU A 1 97 ? 13.895 12.344 -8.662 1.00 96.94 97 GLU A N 1
ATOM 762 C CA . GLU A 1 97 ? 14.400 13.569 -8.033 1.00 96.94 97 GLU A CA 1
ATOM 763 C C . GLU A 1 97 ? 14.211 14.806 -8.915 1.00 96.94 97 GLU A C 1
ATOM 765 O O . GLU A 1 97 ? 13.927 15.894 -8.411 1.00 96.94 97 GLU A O 1
ATOM 770 N N . TRP A 1 98 ? 14.378 14.662 -10.231 1.00 96.38 98 TRP A N 1
ATOM 771 C CA . TRP A 1 98 ? 14.184 15.754 -11.180 1.00 96.38 98 TRP A CA 1
ATOM 772 C C . TRP A 1 98 ? 12.727 16.222 -11.201 1.00 96.38 98 TRP A C 1
ATOM 774 O O . TRP A 1 98 ? 12.457 17.411 -11.030 1.00 96.38 98 TRP A O 1
ATOM 784 N N . PHE A 1 99 ? 11.791 15.280 -11.319 1.00 94.88 99 PHE A N 1
ATOM 785 C CA . PHE A 1 99 ? 10.362 15.570 -11.287 1.00 94.88 99 PHE A CA 1
ATOM 786 C C . PHE A 1 99 ? 9.912 16.110 -9.929 1.00 94.88 99 PHE A C 1
ATOM 788 O O . PHE A 1 99 ? 9.096 17.026 -9.891 1.00 94.88 99 PHE A O 1
ATOM 795 N N . LEU A 1 100 ? 10.497 15.636 -8.822 1.00 93.81 100 LEU A N 1
ATOM 796 C CA . LEU A 1 100 ? 10.205 16.173 -7.489 1.00 93.81 100 LEU A CA 1
ATOM 797 C C . LEU A 1 100 ? 10.553 17.663 -7.383 1.00 93.81 100 LEU A C 1
ATOM 799 O O . LEU A 1 100 ? 9.798 18.428 -6.798 1.00 93.81 100 LEU A O 1
ATOM 803 N N . LYS A 1 101 ? 11.674 18.092 -7.978 1.00 93.75 101 LYS A N 1
ATOM 804 C CA . LYS A 1 101 ? 12.078 19.511 -8.009 1.00 93.75 101 LYS A CA 1
ATOM 805 C C . LYS A 1 101 ? 11.165 20.371 -8.882 1.00 93.75 101 LYS A C 1
ATOM 807 O O . LYS A 1 101 ? 11.067 21.571 -8.648 1.00 93.75 101 LYS A O 1
ATOM 812 N N . ALA A 1 102 ? 10.547 19.774 -9.899 1.00 91.25 102 ALA A N 1
ATOM 813 C CA . ALA A 1 102 ? 9.590 20.436 -10.782 1.00 91.25 102 ALA A CA 1
ATOM 814 C C . ALA A 1 102 ? 8.147 20.384 -10.248 1.00 91.25 102 ALA A C 1
ATOM 816 O O . ALA A 1 102 ? 7.273 21.057 -10.797 1.00 91.25 102 ALA A O 1
ATOM 817 N N . ALA A 1 103 ? 7.888 19.585 -9.208 1.00 89.31 103 ALA A N 1
ATOM 818 C CA . ALA A 1 103 ? 6.575 19.459 -8.602 1.00 89.31 103 ALA A CA 1
ATOM 819 C C . ALA A 1 103 ? 6.180 20.789 -7.956 1.00 89.31 103 ALA A C 1
ATOM 821 O O . ALA A 1 103 ? 6.862 21.302 -7.071 1.00 89.31 103 ALA A O 1
ATOM 822 N N . GLN A 1 104 ? 5.077 21.356 -8.435 1.00 80.50 104 GLN A N 1
ATOM 823 C CA . GLN A 1 104 ? 4.446 22.506 -7.807 1.00 80.50 104 GLN A CA 1
ATOM 824 C C . GLN A 1 104 ? 3.447 22.002 -6.769 1.00 80.50 104 GLN A C 1
ATOM 826 O O . GLN A 1 104 ? 2.765 21.002 -7.001 1.00 80.50 104 GLN A O 1
ATOM 831 N N . ASP A 1 105 ? 3.354 22.702 -5.645 1.00 68.44 105 ASP A N 1
ATOM 832 C CA . ASP A 1 105 ? 2.389 22.404 -4.591 1.00 68.44 105 ASP A CA 1
ATOM 833 C C . ASP A 1 105 ? 1.023 22.980 -4.987 1.00 68.44 105 ASP A C 1
ATOM 835 O O . ASP A 1 105 ? 0.629 24.064 -4.563 1.00 68.44 105 ASP A O 1
ATOM 839 N N . ASN A 1 106 ? 0.350 22.309 -5.922 1.00 68.06 106 ASN A N 1
ATOM 840 C CA . ASN A 1 106 ? -0.887 22.801 -6.519 1.00 68.06 106 ASN A CA 1
ATOM 841 C C . ASN A 1 106 ? -2.010 21.776 -6.379 1.00 68.06 106 ASN A C 1
ATOM 843 O O . ASN A 1 106 ? -2.203 20.926 -7.247 1.00 68.06 106 ASN A O 1
ATOM 847 N N . SER A 1 107 ? -2.766 21.907 -5.294 1.00 59.03 107 SER A N 1
ATOM 848 C CA . SER A 1 107 ? -4.239 21.912 -5.212 1.00 59.03 107 SER A CA 1
ATOM 849 C C . SER A 1 107 ? -4.629 21.657 -3.755 1.00 59.03 107 SER A C 1
ATOM 851 O O . SER A 1 107 ? -3.954 20.871 -3.089 1.00 59.03 107 SER A O 1
ATOM 853 N N . PRO A 1 108 ? -5.696 22.282 -3.227 1.00 62.34 108 PRO A N 1
ATOM 854 C CA . PRO A 1 108 ? -6.239 21.903 -1.930 1.00 62.34 108 PRO A CA 1
ATOM 855 C C . PRO A 1 108 ? -6.856 20.504 -2.052 1.00 62.34 108 PRO A C 1
ATOM 857 O O . PRO A 1 108 ? -8.030 20.371 -2.371 1.00 62.34 108 PRO A O 1
ATOM 860 N N . ALA A 1 109 ? -6.045 19.464 -1.867 1.00 74.25 109 ALA A N 1
ATOM 861 C CA . ALA A 1 109 ? -6.522 18.094 -1.777 1.00 74.25 109 ALA A CA 1
ATOM 862 C C . ALA A 1 109 ? -7.088 17.870 -0.374 1.00 74.25 109 ALA A C 1
ATOM 864 O O . ALA A 1 109 ? -6.413 18.119 0.629 1.00 74.25 109 ALA A O 1
ATOM 865 N N . SER A 1 110 ? -8.334 17.424 -0.316 1.00 87.25 110 SER A N 1
ATOM 866 C CA . SER A 1 110 ? -9.013 17.061 0.918 1.00 87.25 110 SER A CA 1
ATOM 867 C C . SER A 1 110 ? -8.860 15.567 1.210 1.00 87.25 110 SER A C 1
ATOM 869 O O . SER A 1 110 ? -8.455 14.764 0.364 1.00 87.25 110 SER A O 1
ATOM 871 N N . ILE A 1 111 ? -9.183 15.180 2.440 1.00 87.81 111 ILE A N 1
ATOM 872 C CA . ILE A 1 111 ? -9.248 13.767 2.825 1.00 87.81 111 ILE A CA 1
ATOM 873 C C . ILE A 1 111 ? -10.398 13.069 2.093 1.00 87.81 111 ILE A C 1
ATOM 875 O O . ILE A 1 111 ? -10.299 11.888 1.767 1.00 87.81 111 ILE A O 1
ATOM 879 N N . GLU A 1 112 ? -11.460 13.810 1.792 1.00 90.44 112 GLU A N 1
ATOM 880 C CA . GLU A 1 112 ? -12.621 13.344 1.047 1.00 90.44 112 GLU A CA 1
ATOM 881 C C . GLU A 1 112 ? -12.238 12.961 -0.387 1.00 90.44 112 GLU A C 1
ATOM 883 O O . GLU A 1 112 ? -12.623 11.885 -0.842 1.00 90.44 112 GLU A O 1
ATOM 888 N N . ASP A 1 113 ? -11.397 13.764 -1.049 1.00 90.19 113 ASP A N 1
ATOM 889 C CA . ASP A 1 113 ? -10.876 13.436 -2.384 1.00 90.19 113 ASP A CA 1
ATOM 890 C C . ASP A 1 113 ? -10.077 12.125 -2.345 1.00 90.19 113 ASP A C 1
ATOM 892 O O . ASP A 1 113 ? -10.259 11.239 -3.180 1.00 90.19 113 ASP A O 1
ATOM 896 N N . LEU A 1 114 ? -9.212 11.959 -1.334 1.00 90.25 114 LEU A N 1
ATOM 897 C CA . LEU A 1 114 ? -8.442 10.726 -1.156 1.00 90.25 114 LEU A CA 1
ATOM 898 C C . LEU A 1 114 ? -9.357 9.513 -0.929 1.00 90.25 114 LEU A C 1
ATOM 900 O O . LEU A 1 114 ? -9.110 8.448 -1.494 1.00 90.25 114 LEU A O 1
ATOM 904 N N . ALA A 1 115 ? -10.416 9.665 -0.131 1.00 92.50 115 ALA A N 1
ATOM 905 C CA . ALA A 1 115 ? -11.390 8.604 0.110 1.00 92.50 115 ALA A CA 1
ATOM 906 C C . ALA A 1 115 ? -12.115 8.196 -1.180 1.00 92.50 115 ALA A C 1
ATOM 908 O O . ALA A 1 115 ? -12.307 7.001 -1.426 1.00 92.50 115 ALA A O 1
ATOM 909 N N . GLU A 1 116 ? -12.467 9.166 -2.025 1.00 93.12 116 GLU A N 1
ATOM 910 C CA . GLU A 1 116 ? -13.089 8.916 -3.323 1.00 93.12 116 GLU A CA 1
ATOM 911 C C . GLU A 1 116 ? -12.150 8.157 -4.271 1.00 93.12 116 GLU A C 1
ATOM 913 O O . GLU A 1 116 ? -12.560 7.148 -4.848 1.00 93.12 116 GLU A O 1
ATOM 918 N N . TYR A 1 117 ? -10.875 8.554 -4.371 1.00 91.75 117 TYR A N 1
ATOM 919 C CA . TYR A 1 117 ? -9.888 7.827 -5.180 1.00 91.75 117 TYR A CA 1
ATOM 920 C C . TYR A 1 117 ? -9.731 6.369 -4.733 1.00 91.75 117 TYR A C 1
ATOM 922 O O . TYR A 1 117 ? -9.832 5.457 -5.555 1.00 91.75 117 TYR A O 1
ATOM 930 N N . LEU A 1 118 ? -9.558 6.129 -3.428 1.00 94.12 118 LEU A N 1
ATOM 931 C CA . LEU A 1 118 ? -9.428 4.770 -2.891 1.00 94.12 118 LEU A CA 1
ATOM 932 C C . LEU A 1 118 ? -10.696 3.941 -3.142 1.00 94.12 118 LEU A C 1
ATOM 934 O O . LEU A 1 118 ? -10.611 2.758 -3.476 1.00 94.12 118 LEU A O 1
ATOM 938 N N . SER A 1 119 ? -11.874 4.554 -3.003 1.00 94.00 119 SER A N 1
ATOM 939 C CA . SER A 1 119 ? -13.156 3.909 -3.296 1.00 94.00 119 SER A CA 1
ATOM 940 C C . SER A 1 119 ? -13.273 3.527 -4.773 1.00 94.00 119 SER A C 1
ATOM 942 O O . SER A 1 119 ? -13.695 2.411 -5.083 1.00 94.00 119 SER A O 1
ATOM 944 N N . ASN A 1 120 ? -12.861 4.408 -5.686 1.00 93.81 120 ASN A N 1
ATOM 945 C CA . ASN A 1 120 ? -12.874 4.146 -7.124 1.00 93.81 120 ASN A CA 1
ATOM 946 C C . ASN A 1 120 ? -11.924 3.001 -7.505 1.00 93.81 120 ASN A C 1
ATOM 948 O O . ASN A 1 120 ? -12.324 2.103 -8.253 1.00 93.81 120 ASN A O 1
ATOM 952 N N . ASP A 1 121 ? -10.721 2.957 -6.930 1.00 94.19 121 ASP A N 1
ATOM 953 C CA . ASP A 1 121 ? -9.786 1.841 -7.116 1.00 94.19 121 ASP A CA 1
ATOM 954 C C . ASP A 1 121 ? -10.394 0.511 -6.639 1.00 94.19 121 ASP A C 1
ATOM 956 O O . ASP A 1 121 ? -10.406 -0.476 -7.376 1.00 94.19 121 ASP A O 1
ATOM 960 N N . ILE A 1 122 ? -10.959 0.486 -5.426 1.00 93.56 122 ILE A N 1
ATOM 961 C CA . ILE A 1 122 ? -11.559 -0.712 -4.810 1.00 93.56 122 ILE A CA 1
ATOM 962 C C . ILE A 1 122 ? -12.784 -1.208 -5.588 1.00 93.56 122 ILE A C 1
ATOM 964 O O . ILE A 1 122 ? -12.977 -2.415 -5.768 1.00 93.56 122 ILE A O 1
ATOM 968 N N . ASN A 1 123 ? -13.659 -0.291 -6.000 1.00 91.44 123 ASN A N 1
ATOM 969 C CA . ASN A 1 123 ? -14.963 -0.642 -6.552 1.00 91.44 123 ASN A CA 1
ATOM 970 C C . ASN A 1 123 ? -14.941 -0.860 -8.063 1.00 91.44 123 ASN A C 1
ATOM 972 O O . ASN A 1 123 ? -15.807 -1.594 -8.556 1.00 91.44 123 ASN A O 1
ATOM 976 N N . LYS A 1 124 ? -13.974 -0.258 -8.764 1.00 91.38 124 LYS A N 1
ATOM 977 C CA . LYS A 1 124 ? -13.841 -0.307 -10.220 1.00 91.38 124 LYS A CA 1
ATOM 978 C C . LYS A 1 124 ? -12.430 -0.704 -10.659 1.00 91.38 124 LYS A C 1
ATOM 980 O O . LYS A 1 124 ? -12.285 -1.762 -11.263 1.00 91.38 124 LYS A O 1
ATOM 985 N N . GLY A 1 125 ? -11.401 0.070 -10.306 1.00 91.69 125 GLY A N 1
ATOM 986 C CA . GLY A 1 125 ? -10.045 -0.086 -10.857 1.00 91.69 125 GLY A CA 1
ATOM 987 C C . GLY A 1 125 ? -9.475 -1.507 -10.752 1.00 91.69 125 GLY A C 1
ATOM 988 O O . GLY A 1 125 ? -9.076 -2.099 -11.754 1.00 91.69 125 GLY A O 1
ATOM 989 N N . TYR A 1 126 ? -9.512 -2.114 -9.564 1.00 94.62 126 TYR A N 1
ATOM 990 C CA . TYR A 1 126 ? -9.008 -3.479 -9.372 1.00 94.62 126 TYR A CA 1
ATOM 991 C C . TYR A 1 126 ? -9.863 -4.558 -10.050 1.00 94.62 126 TYR A C 1
ATOM 993 O O . TYR A 1 126 ? -9.339 -5.618 -10.394 1.00 94.62 126 TYR A O 1
ATOM 1001 N N . LYS A 1 127 ? -11.161 -4.313 -10.275 1.00 93.50 127 LYS A N 1
ATOM 1002 C CA . LYS A 1 127 ? -12.027 -5.237 -11.030 1.00 93.50 127 LYS A CA 1
ATOM 1003 C C . LYS A 1 127 ? -11.725 -5.181 -12.523 1.00 93.50 127 LYS A C 1
ATOM 1005 O O . LYS A 1 127 ? -11.679 -6.223 -13.172 1.00 93.50 127 LYS A O 1
ATOM 1010 N N . ASP A 1 128 ? -11.469 -3.983 -13.038 1.00 92.06 128 ASP A N 1
ATOM 1011 C CA . ASP A 1 128 ? -11.074 -3.769 -14.429 1.00 92.06 128 ASP A CA 1
ATOM 1012 C C . ASP A 1 128 ? -9.748 -4.495 -14.718 1.00 92.06 128 ASP A C 1
ATOM 1014 O O . ASP A 1 128 ? -9.654 -5.266 -15.677 1.00 92.06 128 ASP A O 1
ATOM 1018 N N . ILE A 1 129 ? -8.754 -4.345 -13.831 1.00 92.31 129 ILE A N 1
ATOM 1019 C CA . ILE A 1 129 ? -7.476 -5.071 -13.918 1.00 92.31 129 ILE A CA 1
ATOM 1020 C C . ILE A 1 129 ? -7.689 -6.586 -13.814 1.00 92.31 129 ILE A C 1
ATOM 1022 O O . ILE A 1 129 ? -7.091 -7.328 -14.592 1.00 92.31 129 ILE A O 1
ATOM 1026 N N . ASP A 1 130 ? -8.523 -7.061 -12.881 1.00 93.50 130 ASP A N 1
ATOM 1027 C CA . ASP A 1 130 ? -8.796 -8.496 -12.715 1.00 93.50 130 ASP A CA 1
ATOM 1028 C C . ASP A 1 130 ? -9.377 -9.114 -13.990 1.00 93.50 130 ASP A C 1
ATOM 1030 O O . ASP A 1 130 ? -8.915 -10.165 -14.438 1.00 93.50 130 ASP A O 1
ATOM 1034 N N . SER A 1 131 ? -10.337 -8.424 -14.611 1.00 91.94 131 SER A N 1
ATOM 1035 C CA . SER A 1 131 ? -10.973 -8.858 -15.853 1.00 91.94 131 SER A CA 1
ATOM 1036 C C . SER A 1 131 ? -9.966 -8.954 -17.002 1.00 91.94 131 SER A C 1
ATOM 1038 O O . SER A 1 131 ? -9.875 -9.998 -17.654 1.00 91.94 131 SER A O 1
ATOM 1040 N N . ILE A 1 132 ? -9.167 -7.901 -17.218 1.00 93.12 132 ILE A N 1
ATOM 1041 C CA . ILE A 1 132 ? -8.146 -7.861 -18.279 1.00 93.12 132 ILE A CA 1
ATOM 1042 C C . ILE A 1 132 ? -7.088 -8.945 -18.043 1.00 93.12 132 ILE A C 1
ATOM 1044 O O . ILE A 1 132 ? -6.834 -9.778 -18.911 1.00 93.12 132 ILE A O 1
ATOM 1048 N N . ALA A 1 133 ? -6.510 -8.989 -16.842 1.00 94.19 133 ALA A N 1
ATOM 1049 C CA . ALA A 1 133 ? -5.442 -9.926 -16.520 1.00 94.19 133 ALA A CA 1
ATOM 1050 C C . ALA A 1 133 ? -5.920 -11.387 -16.535 1.00 94.19 133 ALA A C 1
ATOM 1052 O O . ALA A 1 133 ? -5.153 -12.283 -16.892 1.00 94.19 133 ALA A O 1
ATOM 1053 N N . THR A 1 134 ? -7.184 -11.650 -16.186 1.00 93.31 134 THR A N 1
ATOM 1054 C CA . THR A 1 134 ? -7.788 -12.983 -16.313 1.00 93.31 134 THR A CA 1
ATOM 1055 C C . THR A 1 134 ? -7.942 -13.384 -17.775 1.00 93.31 134 THR A C 1
ATOM 1057 O O . THR A 1 134 ? -7.567 -14.505 -18.128 1.00 93.31 134 THR A O 1
ATOM 1060 N N . ALA A 1 135 ? -8.449 -12.487 -18.627 1.00 93.19 135 ALA A N 1
ATOM 1061 C CA . ALA A 1 135 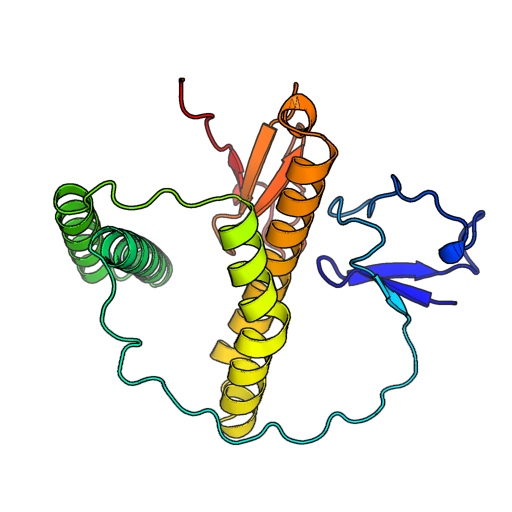? -8.591 -12.740 -20.060 1.00 93.19 135 ALA A CA 1
ATOM 1062 C C . ALA A 1 135 ? -7.238 -13.068 -20.716 1.00 93.19 135 ALA A C 1
ATOM 1064 O O . ALA A 1 135 ? -7.146 -14.013 -21.502 1.00 93.19 135 ALA A O 1
ATOM 1065 N N . ASP A 1 136 ? -6.181 -12.369 -20.301 1.00 94.75 136 ASP A N 1
ATOM 1066 C CA . ASP A 1 136 ? -4.816 -12.564 -20.800 1.00 94.75 136 ASP A CA 1
ATOM 1067 C C . ASP A 1 136 ? -4.046 -13.688 -20.081 1.00 94.75 136 ASP A C 1
ATOM 1069 O O . ASP A 1 136 ? -2.911 -14.006 -20.439 1.00 94.75 136 ASP A O 1
ATOM 1073 N N . SER A 1 137 ? -4.644 -14.328 -19.068 1.00 94.38 137 SER A N 1
ATOM 1074 C CA . SER A 1 137 ? -3.977 -15.312 -18.200 1.00 94.38 137 SER A CA 1
ATOM 1075 C C . SER A 1 137 ? -2.684 -14.790 -17.541 1.00 94.38 137 SER A C 1
ATOM 1077 O O . SER A 1 137 ? -1.781 -15.569 -17.206 1.00 94.38 137 SER A O 1
ATOM 1079 N N . ASP A 1 138 ? -2.591 -13.478 -17.307 1.00 96.25 138 ASP A N 1
ATOM 1080 C CA . ASP A 1 138 ? -1.440 -12.830 -16.683 1.00 96.25 138 ASP A CA 1
ATOM 1081 C C . ASP A 1 138 ? -1.461 -13.024 -15.161 1.00 96.25 138 ASP A C 1
ATOM 1083 O O . ASP A 1 138 ? -1.977 -12.231 -14.368 1.00 96.25 138 ASP A O 1
ATOM 1087 N N . ARG A 1 139 ? -0.827 -14.112 -14.725 1.00 9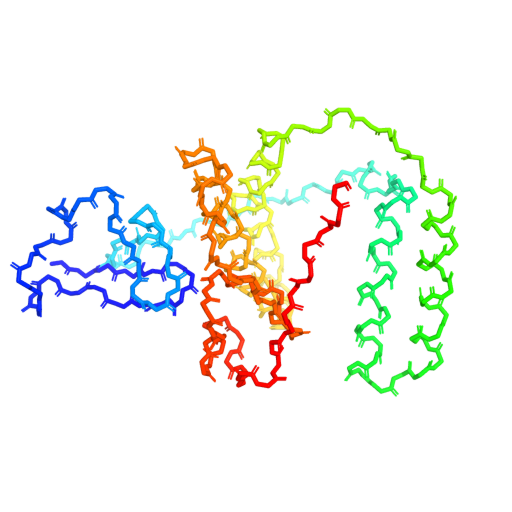4.62 139 ARG A N 1
ATOM 1088 C CA . ARG A 1 139 ? -0.700 -14.449 -13.301 1.00 94.62 139 ARG A CA 1
ATOM 1089 C C . ARG A 1 139 ? 0.096 -13.418 -12.499 1.00 94.62 139 ARG A C 1
ATOM 1091 O O . ARG A 1 139 ? -0.070 -13.365 -11.278 1.00 94.62 139 ARG A O 1
ATOM 1098 N N . GLY A 1 140 ? 0.995 -12.673 -13.141 1.00 91.44 140 GLY A N 1
ATOM 1099 C CA . GLY A 1 140 ? 1.789 -11.634 -12.494 1.00 91.44 140 GLY A CA 1
ATOM 1100 C C . GLY A 1 140 ? 0.909 -10.446 -12.136 1.00 91.44 140 GLY A C 1
ATOM 1101 O O . GLY A 1 140 ? 0.834 -10.079 -10.961 1.00 91.44 140 GLY A O 1
ATOM 1102 N N . ALA A 1 141 ? 0.176 -9.933 -13.125 1.00 93.19 141 ALA A N 1
ATOM 1103 C CA . ALA A 1 141 ? -0.792 -8.859 -12.943 1.00 93.19 141 ALA A CA 1
ATOM 1104 C C . ALA A 1 141 ? -1.874 -9.244 -11.926 1.00 93.19 141 ALA A C 1
ATOM 1106 O O . ALA A 1 141 ? -2.079 -8.506 -10.967 1.00 93.19 141 ALA A O 1
ATOM 1107 N N . LEU A 1 142 ? -2.464 -10.443 -12.027 1.00 94.69 142 LEU A N 1
ATOM 1108 C CA . LEU A 1 142 ? -3.460 -10.926 -11.056 1.00 94.69 142 LEU A CA 1
ATOM 1109 C C . LEU A 1 142 ? -2.924 -10.955 -9.618 1.00 94.69 142 LEU A C 1
ATOM 1111 O O . LEU A 1 142 ? -3.626 -10.614 -8.666 1.00 94.69 142 LEU A O 1
ATOM 1115 N N . ARG A 1 143 ? -1.660 -11.347 -9.424 1.00 91.25 143 ARG A N 1
ATOM 1116 C CA . ARG A 1 143 ? -1.053 -11.366 -8.088 1.00 91.25 143 ARG A CA 1
ATOM 1117 C C . ARG A 1 143 ? -0.887 -9.960 -7.522 1.00 91.25 143 ARG A C 1
ATOM 1119 O O . ARG A 1 143 ? -1.191 -9.748 -6.348 1.00 91.25 143 ARG A O 1
ATOM 1126 N N . VAL A 1 144 ? -0.376 -9.036 -8.333 1.00 90.81 144 VAL A N 1
ATOM 1127 C CA . VAL A 1 144 ? -0.190 -7.638 -7.926 1.00 90.81 144 VAL A CA 1
ATOM 1128 C C . VAL A 1 144 ? -1.546 -6.978 -7.683 1.00 90.81 144 VAL A C 1
ATOM 1130 O O . VAL A 1 144 ? -1.680 -6.285 -6.682 1.00 90.81 144 VAL A O 1
ATOM 1133 N N . ASN A 1 145 ? -2.560 -7.290 -8.494 1.00 95.00 145 ASN A N 1
ATOM 1134 C CA . ASN A 1 145 ? -3.942 -6.840 -8.332 1.00 95.00 145 ASN A CA 1
ATOM 1135 C C . ASN A 1 145 ? -4.500 -7.203 -6.948 1.00 95.00 145 ASN A C 1
ATOM 1137 O O . ASN A 1 145 ? -4.943 -6.338 -6.199 1.00 95.00 145 ASN A O 1
ATOM 1141 N N . VAL A 1 146 ? -4.370 -8.473 -6.545 1.00 93.44 146 VAL A N 1
ATOM 1142 C CA . VAL A 1 146 ? -4.811 -8.946 -5.219 1.00 93.44 146 VAL A CA 1
ATOM 1143 C C . VAL A 1 146 ? -4.067 -8.249 -4.076 1.00 93.44 146 VAL A C 1
ATOM 1145 O O . VAL A 1 146 ? -4.636 -8.024 -3.008 1.00 93.44 146 VAL A O 1
ATOM 1148 N N . TRP A 1 147 ? -2.774 -7.964 -4.240 1.00 93.69 147 TRP A N 1
ATOM 1149 C CA . TRP A 1 147 ? -1.999 -7.270 -3.208 1.00 93.69 147 TRP A CA 1
ATOM 1150 C C . TRP A 1 147 ? -2.368 -5.791 -3.127 1.00 93.69 147 TRP A C 1
ATOM 1152 O O . TRP A 1 147 ? -2.559 -5.297 -2.018 1.00 93.69 147 TRP A O 1
ATOM 1162 N N . GLY A 1 148 ? -2.510 -5.132 -4.277 1.00 93.88 148 GLY A N 1
ATOM 1163 C CA . GLY A 1 148 ? -2.968 -3.753 -4.395 1.00 93.88 148 GLY A CA 1
ATOM 1164 C C . GLY A 1 148 ? -4.327 -3.569 -3.736 1.00 93.88 148 GLY A C 1
ATOM 1165 O O . GLY A 1 148 ? -4.427 -2.783 -2.799 1.00 93.88 148 GLY A O 1
ATOM 1166 N N . ASP A 1 149 ? -5.329 -4.371 -4.113 1.00 94.88 149 ASP A N 1
ATOM 1167 C CA . ASP A 1 149 ? -6.682 -4.303 -3.539 1.00 94.88 149 ASP A CA 1
ATOM 1168 C C . ASP A 1 149 ? -6.656 -4.400 -2.009 1.00 94.88 149 ASP A C 1
ATOM 1170 O O . ASP A 1 149 ? -7.233 -3.572 -1.305 1.00 94.88 149 ASP A O 1
ATOM 1174 N N . LYS A 1 150 ? -5.894 -5.348 -1.454 1.00 93.44 150 LYS A N 1
ATOM 1175 C CA . LYS A 1 150 ? -5.758 -5.494 0.004 1.00 93.44 150 LYS A CA 1
ATOM 1176 C C . LYS A 1 150 ? -5.112 -4.291 0.678 1.00 93.44 150 LYS A C 1
ATOM 1178 O O . LYS A 1 150 ? -5.516 -3.930 1.783 1.00 93.44 150 LYS A O 1
ATOM 1183 N N . VAL A 1 151 ? -4.089 -3.709 0.058 1.00 94.75 151 VAL A N 1
ATOM 1184 C CA . VAL A 1 151 ? -3.400 -2.531 0.596 1.00 94.75 151 VAL A CA 1
ATOM 1185 C C . VAL A 1 151 ? -4.301 -1.304 0.503 1.00 94.75 151 VAL A C 1
ATOM 1187 O O . VAL A 1 151 ? -4.443 -0.605 1.499 1.00 94.75 151 VAL A O 1
ATOM 1190 N N . THR A 1 152 ? -4.987 -1.086 -0.618 1.00 95.19 152 THR A N 1
ATOM 1191 C CA . THR A 1 152 ? -5.936 0.024 -0.788 1.00 95.19 152 THR A CA 1
ATOM 1192 C C . THR A 1 152 ? -7.119 -0.090 0.169 1.00 95.19 152 THR A C 1
ATOM 1194 O O . THR A 1 152 ? -7.503 0.907 0.771 1.00 95.19 152 THR A O 1
ATOM 1197 N N . ARG A 1 153 ? -7.650 -1.295 0.418 1.00 94.38 153 ARG A N 1
ATOM 1198 C CA . ARG A 1 153 ? -8.664 -1.515 1.468 1.00 94.38 153 ARG A CA 1
ATOM 1199 C C . ARG A 1 153 ? -8.152 -1.158 2.858 1.00 94.38 153 ARG A C 1
ATOM 1201 O O . ARG A 1 153 ? -8.894 -0.581 3.648 1.00 94.38 153 ARG A O 1
ATOM 1208 N N . MET A 1 154 ? -6.889 -1.473 3.158 1.00 93.25 154 MET A N 1
ATOM 1209 C CA . MET A 1 154 ? -6.273 -1.047 4.415 1.00 93.25 154 MET A CA 1
ATOM 1210 C C . MET A 1 154 ? -6.161 0.479 4.482 1.00 93.25 154 MET A C 1
ATOM 1212 O O . MET A 1 154 ? -6.524 1.059 5.495 1.00 93.25 154 MET A O 1
ATOM 1216 N N . LEU A 1 155 ? -5.717 1.137 3.408 1.00 93.88 155 LEU A N 1
ATOM 1217 C CA . LEU A 1 155 ? -5.648 2.601 3.336 1.00 93.88 155 LEU A CA 1
ATOM 1218 C C . LEU A 1 155 ? -7.021 3.244 3.543 1.00 93.88 155 LEU A C 1
ATOM 1220 O O . LEU A 1 155 ? -7.143 4.156 4.352 1.00 93.88 155 LEU A O 1
ATOM 1224 N N . SER A 1 156 ? -8.051 2.727 2.870 1.00 94.25 156 SER A N 1
ATOM 1225 C CA . SER A 1 156 ? -9.437 3.175 3.026 1.00 94.25 156 SER A CA 1
ATOM 1226 C C . SER A 1 156 ? -9.895 3.032 4.476 1.00 94.25 156 SER A C 1
ATOM 1228 O O . SER A 1 156 ? -10.434 3.979 5.036 1.00 94.25 156 SER A O 1
ATOM 1230 N N . ASN A 1 157 ? -9.585 1.911 5.132 1.00 91.75 157 ASN A N 1
ATOM 1231 C CA . ASN A 1 157 ? -9.898 1.736 6.544 1.00 91.75 157 ASN A CA 1
ATOM 1232 C C . ASN A 1 157 ? -9.146 2.716 7.466 1.00 91.75 157 ASN A C 1
ATOM 1234 O O . ASN A 1 157 ? -9.738 3.249 8.400 1.00 91.75 157 ASN A O 1
ATOM 1238 N N . LEU A 1 158 ? -7.854 2.957 7.229 1.00 91.88 158 LEU A N 1
ATOM 1239 C CA . LEU A 1 158 ? -7.081 3.931 8.009 1.00 91.88 158 LEU A CA 1
ATOM 1240 C C . LEU A 1 158 ? -7.635 5.347 7.841 1.00 91.88 158 LEU A C 1
ATOM 1242 O O . LEU A 1 158 ? -7.658 6.113 8.802 1.00 91.88 158 LEU A O 1
ATOM 1246 N N . LEU A 1 159 ? -8.105 5.675 6.638 1.00 92.44 159 LEU A N 1
ATOM 1247 C CA . LEU A 1 159 ? -8.710 6.963 6.337 1.00 92.44 159 LEU A CA 1
ATOM 1248 C C . LEU A 1 159 ? -10.064 7.135 7.033 1.00 92.44 159 LEU A C 1
ATOM 1250 O O . LEU A 1 159 ? -10.280 8.163 7.664 1.00 92.44 159 LEU A O 1
ATOM 1254 N N . GLU A 1 160 ? -10.925 6.112 7.002 1.00 90.44 160 GLU A N 1
ATOM 1255 C CA . GLU A 1 160 ? -12.190 6.085 7.757 1.00 90.44 160 GLU A CA 1
ATOM 1256 C C . GLU A 1 160 ? -11.940 6.311 9.254 1.00 90.44 160 GLU A C 1
ATOM 1258 O O . GLU A 1 160 ? -12.609 7.124 9.896 1.00 90.44 160 GLU A O 1
ATOM 1263 N N . ARG A 1 161 ? -10.936 5.621 9.811 1.00 88.75 161 ARG A N 1
ATOM 1264 C CA . ARG A 1 161 ? -10.547 5.793 11.213 1.00 88.75 161 ARG A CA 1
ATOM 1265 C C . ARG A 1 161 ? -10.092 7.215 11.486 1.00 88.75 161 ARG A C 1
ATOM 1267 O O . ARG A 1 161 ? -10.629 7.830 12.399 1.00 88.75 161 ARG A O 1
ATOM 1274 N N . TYR A 1 162 ? -9.198 7.763 10.667 1.00 90.44 162 TYR A N 1
ATOM 1275 C CA . TYR A 1 162 ? -8.748 9.148 10.800 1.00 90.44 162 TYR A CA 1
ATOM 1276 C C . TYR A 1 162 ? -9.905 10.157 10.712 1.00 90.44 162 TYR A C 1
ATOM 1278 O O . TYR A 1 162 ? -9.956 11.090 11.505 1.00 90.44 162 TYR A O 1
ATOM 1286 N N . GLN A 1 163 ? -10.874 9.963 9.814 1.00 90.06 163 GLN A N 1
ATOM 1287 C CA . GLN A 1 163 ? -12.053 10.833 9.728 1.00 90.06 163 GLN A CA 1
ATOM 1288 C C . GLN A 1 163 ? -12.932 10.765 10.987 1.00 90.06 163 GLN A C 1
ATOM 1290 O O . GLN A 1 163 ? -13.520 11.771 11.379 1.00 90.06 163 GLN A O 1
ATOM 1295 N N . SER A 1 164 ? -13.028 9.593 11.623 1.00 89.19 164 SER A N 1
ATOM 1296 C CA . SER A 1 164 ? -13.854 9.390 12.822 1.00 89.19 164 SER A CA 1
ATOM 1297 C C . SER A 1 164 ? -13.169 9.782 14.139 1.00 89.19 164 SER A C 1
ATOM 1299 O O . SER A 1 164 ? -13.814 10.328 15.030 1.00 89.19 164 SER A O 1
ATOM 1301 N N . GLU A 1 165 ? -11.873 9.497 14.263 1.00 89.56 165 GLU A N 1
ATOM 1302 C CA . GLU A 1 165 ? -11.069 9.633 15.483 1.00 89.56 165 GLU A CA 1
ATOM 1303 C C . GLU A 1 165 ? -10.185 10.900 15.452 1.00 89.56 165 GLU A C 1
ATOM 1305 O O . GLU A 1 165 ? -9.685 11.329 16.487 1.00 89.56 165 GLU A O 1
ATOM 1310 N N . GLY A 1 166 ? -9.985 11.528 14.288 1.00 88.56 166 GLY A N 1
ATOM 1311 C CA . GLY A 1 166 ? -9.109 12.688 14.117 1.00 88.56 166 GLY A CA 1
ATOM 1312 C C . GLY A 1 166 ? -7.624 12.363 14.316 1.00 88.56 166 GLY A C 1
ATOM 1313 O O . GLY A 1 166 ? -7.172 11.238 14.103 1.00 88.56 166 GLY A O 1
ATOM 1314 N N . GLU A 1 167 ? -6.841 13.358 14.745 1.00 85.88 167 GLU A N 1
ATOM 1315 C CA . GLU A 1 167 ? -5.408 13.175 15.038 1.00 85.88 167 GLU A CA 1
ATOM 1316 C C . GLU A 1 167 ? -5.151 12.217 16.213 1.00 85.88 167 GLU A C 1
ATOM 1318 O O . GLU A 1 167 ? -4.080 11.603 16.279 1.00 85.88 167 GLU A O 1
ATOM 1323 N N . ASP A 1 168 ? -6.142 12.034 17.092 1.00 87.75 168 ASP A N 1
ATOM 1324 C CA . ASP A 1 168 ? -6.049 11.153 18.257 1.00 87.75 168 ASP A CA 1
ATOM 1325 C C . ASP A 1 168 ? -5.799 9.692 17.861 1.00 87.75 168 ASP A C 1
ATOM 1327 O O . ASP A 1 168 ? -5.115 8.971 18.588 1.00 87.75 168 ASP A O 1
ATOM 1331 N N . PHE A 1 169 ? -6.245 9.281 16.667 1.00 83.94 169 PHE A N 1
ATOM 1332 C CA . PHE A 1 169 ? -5.966 7.966 16.077 1.00 83.94 169 PHE A CA 1
ATOM 1333 C C . PHE A 1 169 ? -4.467 7.627 16.055 1.00 83.94 169 PHE A C 1
ATOM 1335 O O . PHE A 1 169 ? -4.069 6.473 16.225 1.00 83.94 169 PHE A O 1
ATOM 1342 N N . LEU A 1 170 ? -3.617 8.633 15.842 1.00 84.12 170 LEU A N 1
ATOM 1343 C CA . LEU A 1 170 ? -2.173 8.452 15.771 1.00 84.12 170 LEU A CA 1
ATOM 1344 C C . LEU A 1 170 ? -1.486 8.750 17.105 1.00 84.12 170 LEU A C 1
ATOM 1346 O O . LEU A 1 170 ? -0.265 8.626 17.183 1.00 84.12 170 LEU A O 1
ATOM 1350 N N . LEU A 1 171 ? -2.184 9.144 18.171 1.00 84.31 171 LEU A N 1
ATOM 1351 C CA . LEU A 1 171 ? -1.524 9.400 19.451 1.00 84.31 171 LEU A CA 1
ATOM 1352 C C 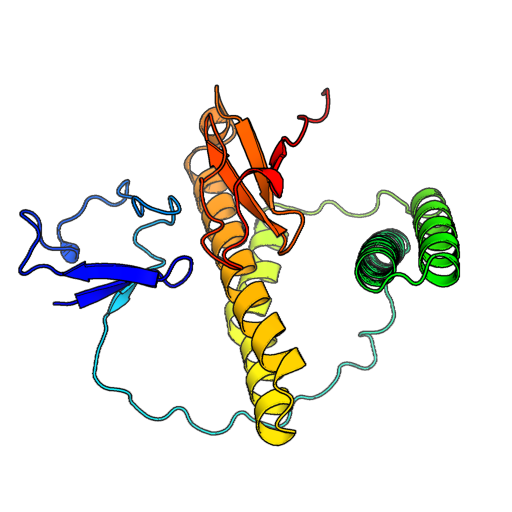. LEU A 1 171 ? -0.854 8.127 19.976 1.00 84.31 171 LEU A C 1
ATOM 1354 O O . LEU A 1 171 ? -1.434 7.046 19.986 1.00 84.31 171 LEU A O 1
ATOM 1358 N N . ASN A 1 172 ? 0.406 8.272 20.396 1.00 84.56 172 ASN A N 1
ATOM 1359 C CA . ASN A 1 172 ? 1.227 7.192 20.957 1.00 84.56 172 ASN A CA 1
ATOM 1360 C C . ASN A 1 172 ? 1.320 5.927 20.087 1.00 84.56 172 ASN A C 1
ATOM 1362 O O . ASN A 1 172 ? 1.591 4.858 20.611 1.00 84.56 172 ASN A O 1
ATOM 1366 N N . THR A 1 173 ? 1.102 6.048 18.776 1.00 87.12 173 THR A N 1
ATOM 1367 C CA . THR A 1 173 ? 1.136 4.922 17.842 1.00 87.12 173 THR A CA 1
ATOM 1368 C C . THR A 1 173 ? 2.239 5.122 16.810 1.00 87.12 173 THR A C 1
ATOM 1370 O O . THR A 1 173 ? 2.393 6.210 16.240 1.00 87.12 173 THR A O 1
ATOM 1373 N N . GLU A 1 174 ? 3.011 4.069 16.557 1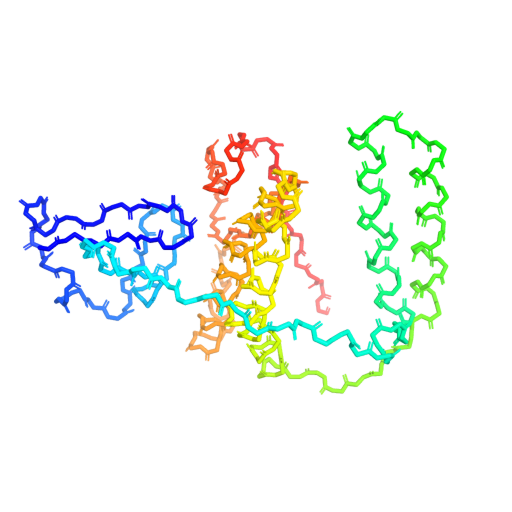.00 92.75 174 GLU A N 1
ATOM 1374 C CA . GLU A 1 174 ? 4.007 4.045 15.488 1.00 92.75 174 GLU A CA 1
ATOM 1375 C C . GLU A 1 174 ? 3.383 3.560 14.177 1.00 92.75 174 GLU A C 1
ATOM 1377 O O . GLU A 1 174 ? 2.414 2.804 14.174 1.00 92.75 174 GLU A O 1
ATOM 1382 N N . VAL A 1 175 ? 3.920 4.006 13.040 1.00 93.38 175 VAL A N 1
ATOM 1383 C CA . VAL A 1 175 ? 3.432 3.601 11.715 1.00 93.38 175 VAL A CA 1
ATOM 1384 C C . VAL A 1 175 ? 4.514 2.805 11.008 1.00 93.38 175 VAL A C 1
ATOM 1386 O O . VAL A 1 175 ? 5.633 3.280 10.822 1.00 93.38 175 VAL A O 1
ATOM 1389 N N . TRP A 1 176 ? 4.166 1.599 10.578 1.00 95.56 176 TRP A N 1
ATOM 1390 C CA . TRP A 1 176 ? 5.058 0.662 9.910 1.00 95.56 176 TRP A CA 1
ATOM 1391 C C . TRP A 1 176 ? 4.581 0.410 8.487 1.00 95.56 176 TRP A C 1
ATOM 1393 O O . TRP A 1 176 ? 3.400 0.151 8.261 1.00 95.56 176 TRP A O 1
ATOM 1403 N N . VAL A 1 177 ? 5.496 0.437 7.519 1.00 95.31 177 VAL A N 1
ATOM 1404 C CA . VAL A 1 177 ? 5.175 0.176 6.109 1.00 95.31 177 VAL A CA 1
ATOM 1405 C C . VAL A 1 177 ? 5.977 -1.011 5.604 1.00 95.31 177 VAL A C 1
ATOM 1407 O O . VAL A 1 177 ? 7.204 -1.040 5.689 1.00 95.31 177 VAL A O 1
ATOM 1410 N N . CYS A 1 178 ? 5.283 -2.002 5.048 1.00 94.19 178 CYS A N 1
ATOM 1411 C CA . CYS A 1 178 ? 5.920 -3.140 4.404 1.00 94.19 178 CYS A CA 1
ATOM 1412 C C . CYS A 1 178 ? 6.603 -2.699 3.104 1.00 94.19 178 CYS A C 1
ATOM 1414 O O . CYS A 1 178 ? 5.940 -2.421 2.107 1.00 94.19 178 CYS A O 1
ATOM 1416 N N . THR A 1 179 ? 7.930 -2.744 3.062 1.00 91.06 179 THR A N 1
ATOM 1417 C CA . THR A 1 179 ? 8.749 -2.379 1.888 1.00 91.06 179 THR A CA 1
ATOM 1418 C C . THR A 1 179 ? 8.552 -3.290 0.674 1.00 91.06 179 THR A C 1
ATOM 1420 O O . THR A 1 179 ? 9.016 -2.975 -0.420 1.00 91.06 179 THR A O 1
ATOM 1423 N N . ALA A 1 180 ? 7.885 -4.435 0.851 1.00 89.06 180 ALA A N 1
ATOM 1424 C CA . ALA A 1 180 ? 7.629 -5.393 -0.220 1.00 89.06 180 ALA A CA 1
ATOM 1425 C C . ALA A 1 180 ? 6.286 -5.176 -0.933 1.00 89.06 180 ALA A C 1
ATOM 1427 O O . ALA A 1 180 ? 6.196 -5.460 -2.122 1.00 89.06 180 ALA A O 1
ATOM 1428 N N . CYS A 1 181 ? 5.241 -4.730 -0.226 1.00 90.19 181 CYS A N 1
ATOM 1429 C CA . CYS A 1 181 ? 3.897 -4.585 -0.810 1.00 90.19 181 CYS A CA 1
ATOM 1430 C C . CYS A 1 181 ? 3.183 -3.270 -0.481 1.00 90.19 181 CYS A C 1
ATOM 1432 O O . CYS A 1 181 ? 2.113 -3.036 -1.020 1.00 90.19 181 CYS A O 1
ATOM 1434 N N . GLY A 1 182 ? 3.734 -2.425 0.393 1.00 89.94 182 GLY A N 1
ATOM 1435 C CA . GLY A 1 182 ? 3.125 -1.151 0.782 1.00 89.94 182 GLY A CA 1
ATOM 1436 C C . GLY A 1 182 ? 2.069 -1.240 1.887 1.00 89.94 182 GLY A C 1
ATOM 1437 O O . GLY A 1 182 ? 1.490 -0.218 2.230 1.00 89.94 182 GLY A O 1
ATOM 1438 N N . PHE A 1 183 ? 1.820 -2.418 2.477 1.00 93.75 183 PHE A N 1
ATOM 1439 C CA . PHE A 1 183 ? 0.894 -2.551 3.611 1.00 93.75 183 PHE A CA 1
ATOM 1440 C C . PHE A 1 183 ? 1.294 -1.623 4.767 1.00 93.75 183 PHE A C 1
ATOM 1442 O O . PHE A 1 183 ? 2.423 -1.718 5.258 1.00 93.75 183 PHE A O 1
ATOM 1449 N N . ILE A 1 184 ? 0.361 -0.767 5.189 1.00 93.94 184 ILE A N 1
ATOM 1450 C CA . ILE A 1 184 ? 0.532 0.186 6.288 1.00 93.94 184 ILE A CA 1
ATOM 1451 C C . ILE A 1 184 ? -0.096 -0.389 7.553 1.00 93.94 184 ILE A C 1
ATOM 1453 O O . ILE A 1 184 ? -1.239 -0.844 7.536 1.00 93.94 184 ILE A O 1
ATOM 1457 N N . TYR A 1 185 ? 0.657 -0.351 8.646 1.00 93.25 185 TYR A N 1
ATOM 1458 C CA . TYR A 1 185 ? 0.249 -0.871 9.938 1.00 93.25 185 TYR A CA 1
ATOM 1459 C C . TYR A 1 185 ? 0.516 0.153 11.051 1.00 93.25 185 TYR A C 1
ATOM 1461 O O . TYR A 1 185 ? 1.681 0.449 11.327 1.00 93.25 185 TYR A O 1
ATOM 1469 N N . PRO A 1 186 ? -0.532 0.695 11.691 1.00 92.38 186 PRO A N 1
ATOM 1470 C CA . PRO A 1 186 ? -0.404 1.450 12.930 1.00 92.38 186 PRO A CA 1
ATOM 1471 C C . PRO A 1 186 ? -0.278 0.490 14.128 1.00 92.38 186 PRO A C 1
ATOM 1473 O O . PRO A 1 186 ? -1.120 -0.384 14.318 1.00 92.38 186 PRO A O 1
ATOM 1476 N N . GLY A 1 187 ? 0.762 0.643 14.943 1.00 90.75 187 GLY A N 1
ATOM 1477 C CA . GLY A 1 187 ? 0.963 -0.117 16.180 1.00 90.75 187 GLY A CA 1
ATOM 1478 C C . GLY A 1 187 ? 2.383 0.025 16.725 1.00 90.75 187 GLY A C 1
ATOM 1479 O O . GLY A 1 187 ? 3.281 0.440 15.999 1.00 90.75 187 GLY A O 1
ATOM 1480 N N . ASP A 1 188 ? 2.598 -0.330 17.992 1.00 91.38 188 ASP A N 1
ATOM 1481 C CA . ASP A 1 188 ? 3.901 -0.172 18.666 1.00 91.38 188 ASP A CA 1
ATOM 1482 C C . ASP A 1 188 ? 5.034 -0.940 17.964 1.00 91.38 188 ASP A C 1
ATOM 1484 O O . ASP A 1 188 ? 6.133 -0.418 17.774 1.00 91.38 188 ASP A O 1
ATOM 1488 N N . GLU A 1 189 ? 4.742 -2.159 17.508 1.00 93.25 189 GLU A N 1
ATOM 1489 C CA . GLU A 1 189 ? 5.661 -3.049 16.793 1.00 93.25 189 GLU A CA 1
ATOM 1490 C C . GLU A 1 189 ? 5.028 -3.539 15.480 1.00 93.25 189 GLU A C 1
ATOM 1492 O O . GLU A 1 189 ? 3.804 -3.701 15.415 1.00 93.25 189 GLU A O 1
ATOM 1497 N N . PRO A 1 190 ? 5.820 -3.808 14.421 1.00 95.00 190 PRO A N 1
ATOM 1498 C CA . PRO A 1 190 ? 5.283 -4.313 13.166 1.00 95.00 190 PRO A CA 1
ATOM 1499 C C . PRO A 1 190 ? 4.775 -5.756 13.327 1.00 95.00 190 PRO A C 1
ATOM 1501 O O . PRO A 1 190 ? 5.246 -6.507 14.188 1.00 95.00 190 PRO A O 1
ATOM 1504 N N . PRO A 1 191 ? 3.859 -6.215 12.458 1.00 93.56 191 PRO A N 1
ATOM 1505 C CA . PRO A 1 191 ? 3.423 -7.600 12.483 1.00 93.56 191 PRO A CA 1
ATOM 1506 C C . PRO A 1 191 ? 4.582 -8.538 12.118 1.00 93.56 191 PRO A C 1
ATOM 1508 O O . PRO A 1 191 ? 5.291 -8.319 11.135 1.00 93.56 191 PRO A O 1
ATOM 1511 N N . GLN A 1 192 ? 4.698 -9.650 12.850 1.00 95.12 192 GLN A N 1
ATOM 1512 C CA . GLN A 1 192 ? 5.709 -10.695 12.620 1.00 95.12 192 GLN A CA 1
ATOM 1513 C C . GLN A 1 192 ? 5.701 -11.238 11.181 1.00 95.12 192 GLN A C 1
ATOM 1515 O O . GLN A 1 192 ? 6.738 -11.606 10.629 1.00 95.12 192 GLN A O 1
ATOM 1520 N N . ILE A 1 193 ? 4.518 -11.289 10.562 1.00 94.88 193 ILE A N 1
ATOM 1521 C CA . ILE A 1 193 ? 4.324 -11.668 9.162 1.00 94.88 193 ILE A CA 1
ATOM 1522 C C . ILE A 1 193 ? 3.350 -10.680 8.524 1.00 94.88 193 ILE A C 1
ATOM 1524 O O . ILE A 1 193 ? 2.229 -10.503 9.003 1.00 94.88 193 ILE A O 1
ATOM 1528 N N . CYS A 1 194 ? 3.735 -10.090 7.391 1.00 94.19 194 CYS A N 1
ATOM 1529 C CA . CYS A 1 194 ? 2.876 -9.197 6.625 1.00 94.19 194 CYS A CA 1
ATOM 1530 C C . CYS A 1 194 ? 1.576 -9.915 6.207 1.00 94.19 194 CYS A C 1
ATOM 1532 O O . CYS A 1 194 ? 1.633 -10.946 5.525 1.00 94.19 194 CYS A O 1
ATOM 1534 N N . PRO A 1 195 ? 0.384 -9.380 6.525 1.00 92.00 195 PRO A N 1
ATOM 1535 C CA . PRO A 1 195 ? -0.881 -10.038 6.205 1.00 92.00 195 PRO A CA 1
ATOM 1536 C C . PRO A 1 195 ? -1.168 -10.101 4.698 1.00 92.00 195 PRO A C 1
ATOM 1538 O O . PRO A 1 195 ? -1.934 -10.969 4.272 1.00 92.00 195 PRO A O 1
ATOM 1541 N N . VAL A 1 196 ? -0.521 -9.249 3.899 1.00 91.75 196 VAL A N 1
ATOM 1542 C CA . VAL A 1 196 ? -0.695 -9.174 2.445 1.00 91.75 196 VAL A CA 1
ATOM 1543 C C . VAL A 1 196 ? 0.274 -10.115 1.727 1.00 91.75 196 VAL A C 1
ATOM 1545 O O . VAL A 1 196 ? -0.152 -11.142 1.197 1.00 91.75 196 VAL A O 1
ATOM 1548 N N . CYS A 1 197 ? 1.577 -9.813 1.743 1.00 92.00 197 CYS A N 1
ATOM 1549 C CA . CYS A 1 197 ? 2.577 -10.541 0.951 1.00 92.00 197 CYS A CA 1
ATOM 1550 C C . CYS A 1 197 ? 3.349 -11.627 1.719 1.00 92.00 197 CYS A C 1
ATOM 1552 O O . CYS A 1 197 ? 4.129 -12.355 1.109 1.00 92.00 197 CYS A O 1
ATOM 1554 N N . LYS A 1 198 ? 3.108 -11.779 3.030 1.00 92.69 198 LYS A N 1
ATOM 1555 C CA . LYS A 1 198 ? 3.678 -12.836 3.891 1.00 92.69 198 LYS A CA 1
ATOM 1556 C C . LYS A 1 198 ? 5.195 -12.775 4.122 1.00 92.69 198 LYS A C 1
ATOM 1558 O O . LYS A 1 198 ? 5.774 -13.751 4.591 1.00 92.69 198 LYS A O 1
ATOM 1563 N N . VAL A 1 199 ? 5.837 -11.640 3.844 1.00 94.44 199 VAL A N 1
ATOM 1564 C CA . VAL A 1 199 ? 7.212 -11.373 4.307 1.00 94.44 199 VAL A CA 1
ATOM 1565 C C . VAL A 1 199 ? 7.259 -11.188 5.825 1.00 94.44 199 VAL A C 1
ATOM 1567 O O . VAL A 1 199 ? 6.235 -10.884 6.433 1.00 94.44 199 VAL A O 1
ATOM 1570 N N . GLN A 1 200 ? 8.430 -11.364 6.429 1.00 96.69 200 GLN A N 1
ATOM 1571 C CA . GLN A 1 200 ? 8.626 -11.211 7.874 1.00 96.69 200 GLN A CA 1
ATOM 1572 C C . GLN A 1 200 ? 8.756 -9.731 8.286 1.00 96.69 200 GLN A C 1
ATOM 1574 O O . GLN A 1 200 ? 8.879 -8.847 7.433 1.00 96.69 200 GLN A O 1
ATOM 1579 N N . ASP A 1 201 ? 8.744 -9.479 9.592 1.00 96.06 201 ASP A N 1
ATOM 1580 C CA . ASP A 1 201 ? 8.840 -8.156 10.226 1.00 96.06 201 ASP A CA 1
ATOM 1581 C C . ASP A 1 201 ? 10.033 -7.297 9.774 1.00 96.06 201 ASP A C 1
ATOM 1583 O O . ASP A 1 201 ? 9.871 -6.098 9.579 1.00 96.06 201 ASP A O 1
ATOM 1587 N N . TRP A 1 202 ? 11.199 -7.883 9.494 1.00 94.94 202 TRP A N 1
ATOM 1588 C CA . TRP A 1 202 ? 12.383 -7.152 9.009 1.00 94.94 202 TRP A CA 1
ATOM 1589 C C . TRP A 1 202 ? 12.179 -6.439 7.658 1.00 94.94 202 TRP A C 1
ATOM 1591 O O . TRP A 1 202 ? 13.029 -5.657 7.233 1.00 94.94 202 TRP A O 1
ATOM 1601 N N . LYS A 1 203 ? 11.074 -6.716 6.949 1.00 94.50 203 LYS A N 1
ATOM 1602 C CA . LYS A 1 203 ? 10.654 -5.982 5.745 1.00 94.50 203 LYS A CA 1
ATOM 1603 C C . LYS A 1 203 ? 9.781 -4.765 6.039 1.00 94.50 203 LYS A C 1
ATOM 1605 O O . LYS A 1 203 ? 9.352 -4.115 5.084 1.00 94.50 203 LYS A O 1
ATOM 1610 N N . PHE A 1 204 ? 9.489 -4.463 7.296 1.00 96.25 204 PHE A N 1
ATOM 1611 C CA . PHE A 1 204 ? 8.771 -3.259 7.682 1.00 96.25 204 PHE A CA 1
ATOM 1612 C C . PHE A 1 204 ? 9.742 -2.144 8.048 1.00 96.25 204 PHE A C 1
ATOM 1614 O O . PHE A 1 204 ? 10.683 -2.341 8.809 1.00 96.25 204 PHE A O 1
ATOM 1621 N N . GLU A 1 205 ? 9.470 -0.956 7.523 1.00 95.56 205 GLU A N 1
ATOM 1622 C CA . GLU A 1 205 ? 10.176 0.265 7.885 1.00 95.56 205 GLU A CA 1
ATOM 1623 C C . GLU A 1 205 ? 9.238 1.176 8.670 1.00 95.56 205 GLU A C 1
ATOM 1625 O O . GLU A 1 205 ? 8.118 1.476 8.233 1.00 95.56 205 GLU A O 1
ATOM 1630 N N . LYS A 1 206 ? 9.710 1.620 9.836 1.00 95.56 206 LYS A N 1
ATOM 1631 C CA . LYS A 1 206 ? 9.042 2.638 10.641 1.00 95.56 206 LYS A CA 1
ATOM 1632 C C . LYS A 1 206 ? 9.040 3.961 9.878 1.00 95.56 206 LYS A C 1
ATOM 1634 O O . LYS A 1 206 ? 10.081 4.398 9.395 1.00 95.56 206 LYS A O 1
ATOM 1639 N N . GLN A 1 207 ? 7.879 4.592 9.776 1.00 92.19 207 GLN A N 1
ATOM 1640 C CA . GLN A 1 207 ? 7.727 5.886 9.126 1.00 92.19 207 GLN A CA 1
ATOM 1641 C C . GLN A 1 207 ? 7.908 7.006 10.144 1.00 92.19 207 GLN A C 1
ATOM 1643 O O . GLN A 1 207 ? 7.269 7.019 11.197 1.00 92.19 207 GLN A O 1
ATOM 1648 N N . GLU A 1 208 ? 8.779 7.959 9.825 1.00 84.88 208 GLU A N 1
ATOM 1649 C CA . GLU A 1 208 ? 8.949 9.158 10.637 1.00 84.88 208 GLU A CA 1
ATOM 1650 C C . GLU A 1 208 ? 7.788 10.125 10.396 1.00 84.88 208 GLU A C 1
ATOM 1652 O O . GLU A 1 208 ? 7.393 10.388 9.256 1.00 84.88 208 GLU A O 1
ATOM 1657 N N . ARG A 1 209 ? 7.246 10.696 11.476 1.00 74.06 209 ARG A N 1
ATOM 1658 C CA . ARG A 1 209 ? 6.284 11.793 11.353 1.00 74.06 209 ARG A CA 1
ATOM 1659 C C . ARG A 1 209 ? 7.000 12.997 10.756 1.00 74.06 209 ARG A C 1
ATOM 1661 O O . ARG A 1 209 ? 8.082 13.365 11.218 1.00 74.06 209 ARG A O 1
ATOM 1668 N N . ARG A 1 210 ? 6.387 13.638 9.757 1.00 62.34 210 ARG A N 1
ATOM 1669 C CA . ARG A 1 210 ? 6.868 14.942 9.288 1.00 62.34 210 ARG A CA 1
ATOM 1670 C C . ARG A 1 210 ? 6.857 15.893 10.484 1.00 62.34 210 ARG A C 1
ATOM 1672 O O . ARG A 1 210 ? 5.852 15.986 11.185 1.00 62.34 210 ARG A O 1
ATOM 1679 N N . LYS A 1 211 ? 7.990 16.547 10.744 1.00 49.50 211 LYS A N 1
ATOM 1680 C CA . LYS A 1 211 ? 8.036 17.636 11.722 1.00 49.50 211 LYS A CA 1
ATOM 1681 C C . LYS A 1 211 ? 7.124 18.741 11.195 1.00 49.50 211 LYS A C 1
ATOM 1683 O O . LYS A 1 211 ? 7.285 19.130 10.038 1.00 49.50 211 LYS A O 1
ATOM 1688 N N . ALA A 1 212 ? 6.156 19.139 12.016 1.00 43.84 212 ALA A N 1
ATOM 1689 C CA . A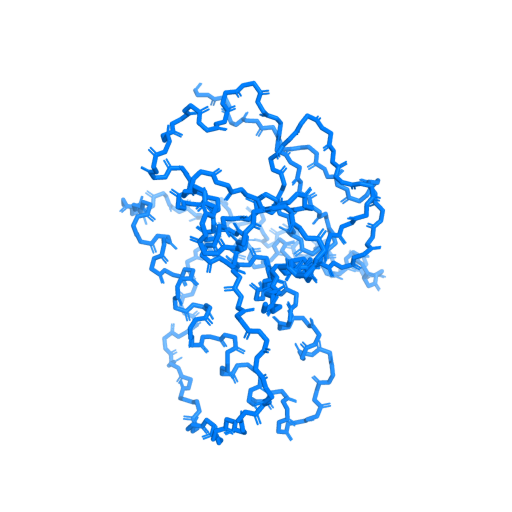LA A 1 212 ? 5.306 20.295 11.758 1.00 43.84 212 ALA A CA 1
ATOM 1690 C C . ALA A 1 212 ? 6.146 21.574 11.642 1.00 43.84 212 ALA A C 1
ATOM 1692 O O . ALA A 1 212 ? 7.199 21.648 12.325 1.00 43.84 212 ALA A O 1
#

pLDDT: mean 87.32, std 12.8, range [39.0, 98.38]

Radius of gyration: 19.29 Å; chains: 1; bounding box: 45×44×46 Å